Protein AF-A0A6P7GML7-F1 (afdb_monomer)

Secondary structure (DSSP, 8-state):
-HHHHHHHHHSBGGGS-STTHHHHHHHHHHHHHHHHHHTTT-HHHHHHHHHHHHHHHHHGGGHHHHHHHT-TT--HHHHHHHHHHH-----GGG--BHHHHHHTTGGGGHHHHHHHHHHHHHHHHHHHHHHHHHHHHHT---EEEE-TTSS-EEEE--HHHHHHHHHHHHHHHHHHT-TT-GGGHHHHHHHHHHHHHHHHHHHHHHHH-

Sequence (209 aa):
WLRAHEIWMDNPINQIDAETIEHTVSDMYKMMVRSIKTFADIPTMQSVAIEIKNQIDEFKPLIPLLLALKNPGMKERHWEQFEQETGILLDFSTGLTFQDCLTMGVGEHADIMGHIADKATKEYAIEQTLNKMIGEWEDVKLELTPYKTTGTYIMKVSDEIQQLLDDQIVLTQQISFSPFKGPFEELIDDWEEKLKITAYVIEEWMDVQ

pLDDT: mean 93.87, std 3.63, range [79.38, 98.0]

InterPro domains:
  IPR013602 Dynein heavy chain, linker [PF08393] (1-209)
  IPR026983 Dynein heavy chain [PTHR45703] (4-209)
  IPR042222 Dynein heavy chain, domain 2, N-terminal [G3DSA:1.20.140.100] (140-209)

Solvent-accessible surface area (backbone atoms only — not comparable to full-atom values): 11825 Å² total; per-residue (Å²): 104,71,71,58,52,48,48,61,31,68,35,34,45,93,76,54,69,65,87,55,45,65,59,50,52,53,50,52,44,55,48,26,60,49,45,35,61,72,26,64,91,38,64,77,60,20,51,52,29,50,51,55,40,49,55,48,61,67,46,54,79,48,46,64,48,55,45,31,79,60,37,84,36,61,47,70,74,51,54,54,49,48,21,73,77,68,72,50,83,85,64,67,89,81,51,44,23,45,50,53,42,48,73,70,44,49,66,83,41,36,69,60,48,43,54,50,31,54,49,20,48,54,32,34,52,50,53,51,53,50,52,50,56,56,57,64,53,74,76,65,76,82,47,73,44,74,42,87,86,77,84,48,67,40,78,51,80,52,72,68,58,53,49,51,52,56,53,48,52,54,51,47,57,55,49,71,69,40,92,58,30,74,95,44,45,70,62,50,52,56,48,49,51,50,53,52,51,51,52,51,53,51,52,54,49,69,73,73,103

Radius of gyration: 26.58 Å; Cα contacts (8 Å, |Δi|>4): 170; chains: 1; bounding box: 58×29×82 Å

Mean predicted aligned error: 5.29 Å

Foldseek 3Di:
DVVLVCCQFPFQLQPDDLVCVLVVLVVLLVVLVVQLVVCVVPVVSNVVSVVVNVVSVVCVVCSLLSCLVVQPLDDPVLQVVVCVVPVQHDDSVVRDGNNNCVVSVVVVVSVVSNVSSVLSNLLVVLVVLLVVLVVVCVPDDWDWDDDDPPRDTATDDDPVNVVSLVVVLVVLVVLCPDPSCVVPNVVSVVVNVVSVVVVVVVVVSNVPD

Nearest PDB structures (foldseek):
  8glv-assembly1_Mm  TM=7.795E-01  e=6.988E-09  Chlamydomonas reinhardtii
  8glv-assembly1_JG  TM=6.742E-01  e=1.369E-07  Chlamydomonas reinhardtii
  7kek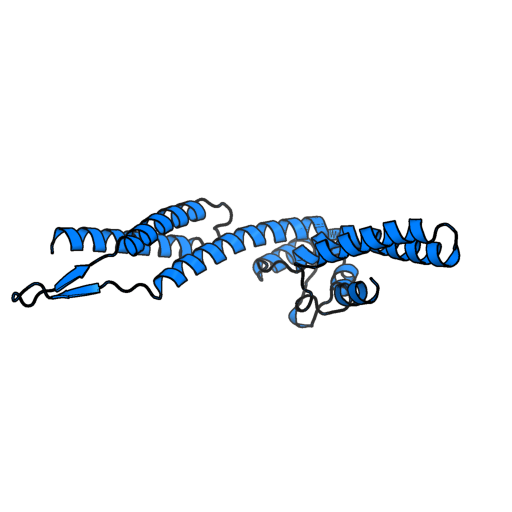-assembly1_C  TM=7.733E-01  e=1.251E-05  Tetrahymena thermophila
  8j07-assembly1_g1  TM=7.057E-01  e=1.344E-06  Homo sapiens
  7k5b-assembly1_C  TM=7.789E-01  e=2.633E-05  Tetrahymena thermophila

Organism: NCBI:txid50390

Structure (mmCIF, N/CA/C/O backbone):
data_AF-A0A6P7GML7-F1
#
_entry.id   AF-A0A6P7GML7-F1
#
loop_
_atom_site.group_PDB
_atom_site.id
_atom_site.type_symbol
_atom_site.label_atom_id
_atom_site.label_alt_id
_atom_site.label_comp_id
_atom_site.label_asym_id
_atom_site.label_entity_id
_atom_site.label_seq_id
_atom_site.pdbx_PDB_ins_code
_atom_site.Cartn_x
_atom_site.Cartn_y
_atom_site.Cartn_z
_atom_site.occupancy
_atom_site.B_iso_or_equiv
_atom_site.auth_seq_id
_atom_site.auth_comp_id
_atom_site.auth_asym_id
_atom_site.auth_atom_id
_atom_site.pdbx_PDB_model_num
ATOM 1 N N . TRP A 1 1 ? 20.548 -8.674 -16.659 1.00 91.88 1 TRP A N 1
ATOM 2 C CA . TRP A 1 1 ? 19.612 -7.915 -17.498 1.00 91.88 1 TRP A CA 1
ATOM 3 C C . TRP A 1 1 ? 18.609 -8.835 -18.163 1.00 91.88 1 TRP A C 1
ATOM 5 O O . TRP A 1 1 ? 17.554 -8.984 -17.581 1.00 91.88 1 TRP A O 1
ATOM 15 N N . LEU A 1 2 ? 18.954 -9.530 -19.256 1.00 90.62 2 LEU A N 1
ATOM 16 C CA . LEU A 1 2 ? 18.001 -10.309 -20.071 1.00 90.62 2 LEU A CA 1
ATOM 17 C C . LEU A 1 2 ? 17.035 -11.187 -19.258 1.00 90.62 2 LEU A C 1
ATOM 19 O O . LEU A 1 2 ? 15.833 -11.031 -19.381 1.00 90.62 2 LEU A O 1
ATOM 23 N N . ARG A 1 3 ? 17.553 -12.010 -18.337 1.00 92.25 3 ARG A N 1
ATOM 24 C CA . ARG A 1 3 ? 16.717 -12.846 -17.458 1.00 92.25 3 ARG A CA 1
ATOM 25 C C . ARG A 1 3 ? 15.783 -12.047 -16.539 1.00 92.25 3 ARG A C 1
ATOM 27 O O . ARG A 1 3 ? 14.676 -12.480 -16.271 1.00 92.25 3 ARG A O 1
ATOM 34 N N . ALA A 1 4 ? 16.249 -10.921 -16.000 1.00 91.56 4 ALA A N 1
ATOM 35 C CA . ALA A 1 4 ? 15.426 -10.077 -15.133 1.00 91.56 4 ALA A CA 1
ATOM 36 C C . ALA A 1 4 ? 14.344 -9.353 -15.945 1.00 91.56 4 ALA A C 1
ATOM 38 O O . ALA A 1 4 ? 13.205 -9.295 -15.513 1.00 91.56 4 ALA A O 1
ATOM 39 N N . HIS A 1 5 ? 14.697 -8.877 -17.140 1.00 93.44 5 HIS A N 1
ATOM 40 C CA . HIS A 1 5 ? 13.760 -8.266 -18.074 1.00 93.44 5 HIS A CA 1
ATOM 41 C C . HIS A 1 5 ? 12.663 -9.250 -18.503 1.00 93.44 5 HIS A C 1
ATOM 43 O O . HIS A 1 5 ? 11.494 -8.917 -18.396 1.00 93.44 5 HIS A O 1
ATOM 49 N N . GLU A 1 6 ? 13.024 -10.473 -18.902 1.00 92.62 6 GLU A N 1
ATOM 50 C CA . GLU A 1 6 ? 12.070 -11.556 -19.203 1.00 92.62 6 GLU A CA 1
ATOM 51 C C . GLU A 1 6 ? 11.119 -11.804 -18.021 1.00 92.62 6 GLU A C 1
ATOM 53 O O . GLU A 1 6 ? 9.907 -11.788 -18.181 1.00 92.62 6 GLU A O 1
ATOM 58 N N . ILE A 1 7 ? 11.648 -11.912 -16.797 1.00 92.06 7 ILE A N 1
ATOM 59 C CA . ILE A 1 7 ? 10.821 -12.066 -15.591 1.00 92.06 7 ILE A CA 1
ATOM 60 C C . ILE A 1 7 ? 9.852 -10.889 -15.406 1.00 92.06 7 ILE A C 1
ATOM 62 O O . ILE A 1 7 ? 8.700 -11.108 -15.051 1.00 92.06 7 ILE A O 1
ATOM 66 N N . TRP A 1 8 ? 10.294 -9.647 -15.597 1.00 93.88 8 TRP A N 1
ATOM 67 C CA . TRP A 1 8 ? 9.440 -8.477 -15.372 1.00 93.88 8 TRP A CA 1
ATOM 68 C C . TRP A 1 8 ? 8.403 -8.252 -16.474 1.00 93.88 8 TRP A C 1
ATOM 70 O O . TRP A 1 8 ? 7.367 -7.655 -16.199 1.00 93.88 8 TRP A O 1
ATOM 80 N N . MET A 1 9 ? 8.669 -8.709 -17.696 1.00 93.19 9 MET A N 1
ATOM 81 C CA . MET A 1 9 ? 7.763 -8.538 -18.833 1.00 93.19 9 MET A CA 1
ATOM 82 C C . MET A 1 9 ? 6.782 -9.704 -18.967 1.00 93.19 9 MET A C 1
ATOM 84 O O . MET A 1 9 ? 5.594 -9.461 -19.176 1.00 93.19 9 MET A O 1
ATOM 88 N N . ASP A 1 10 ? 7.268 -10.937 -18.798 1.00 93.00 10 ASP A N 1
ATOM 89 C CA . ASP A 1 10 ? 6.581 -12.153 -19.248 1.00 93.00 10 ASP A CA 1
ATOM 90 C C . ASP A 1 10 ? 6.037 -13.019 -18.104 1.00 93.00 10 ASP A C 1
ATOM 92 O O . ASP A 1 10 ? 5.199 -13.893 -18.338 1.00 93.00 10 ASP A O 1
ATOM 96 N N . ASN A 1 11 ? 6.469 -12.806 -16.854 1.00 92.12 11 ASN A N 1
ATOM 97 C CA . ASN A 1 11 ? 5.821 -13.487 -15.735 1.00 92.12 11 ASN A CA 1
ATOM 98 C C . ASN A 1 11 ? 4.483 -12.814 -15.395 1.00 92.12 11 ASN A C 1
ATOM 100 O O . ASN A 1 11 ? 4.342 -11.594 -15.549 1.00 92.12 11 ASN A O 1
ATOM 104 N N . PRO A 1 12 ? 3.517 -13.581 -14.851 1.00 91.25 12 PRO A N 1
ATOM 105 C CA . PRO A 1 12 ? 2.299 -13.016 -14.293 1.00 91.25 12 PRO A CA 1
ATOM 106 C C . PRO A 1 12 ? 2.636 -11.892 -13.327 1.00 91.25 12 PRO A C 1
ATOM 108 O O . PRO A 1 12 ? 3.492 -12.074 -12.451 1.00 91.25 12 PRO A O 1
ATOM 111 N N . ILE A 1 13 ? 1.947 -10.753 -13.468 1.00 88.69 13 ILE A N 1
ATOM 112 C CA . ILE A 1 13 ? 2.249 -9.550 -12.695 1.00 88.69 13 ILE A CA 1
ATOM 113 C C . ILE A 1 13 ? 2.335 -9.937 -11.231 1.00 88.69 13 ILE A C 1
ATOM 115 O O . ILE A 1 13 ? 3.389 -9.754 -10.647 1.00 88.69 13 ILE A O 1
ATOM 119 N N . ASN A 1 14 ? 1.334 -10.611 -10.661 1.00 83.81 14 ASN A N 1
ATOM 120 C CA . ASN A 1 14 ? 1.296 -11.034 -9.254 1.00 83.81 14 ASN A CA 1
ATOM 121 C C . ASN A 1 14 ? 2.559 -11.759 -8.712 1.00 83.81 14 ASN A C 1
ATOM 123 O O . ASN A 1 14 ? 2.814 -11.643 -7.517 1.00 83.81 14 ASN A O 1
ATOM 127 N N . GLN A 1 15 ? 3.408 -12.372 -9.542 1.00 85.94 15 GLN A N 1
ATOM 128 C CA . GLN A 1 15 ? 4.664 -13.029 -9.136 1.00 85.94 15 GLN A CA 1
ATOM 129 C C . GLN A 1 15 ? 5.899 -12.114 -9.136 1.00 85.94 15 GLN A C 1
ATOM 131 O O . GLN A 1 15 ? 6.949 -12.496 -8.622 1.00 85.94 15 GLN A O 1
ATOM 136 N N . ILE A 1 16 ? 5.797 -10.918 -9.711 1.00 87.25 16 ILE A N 1
ATOM 137 C CA . ILE A 1 16 ? 6.892 -9.949 -9.765 1.00 87.25 16 ILE A CA 1
ATOM 138 C C . ILE A 1 16 ? 7.087 -9.286 -8.393 1.00 87.25 16 ILE A C 1
ATOM 140 O O . ILE A 1 16 ? 6.143 -8.742 -7.816 1.00 87.25 16 ILE A O 1
ATOM 144 N N . ASP A 1 17 ? 8.316 -9.289 -7.886 1.00 84.81 17 ASP A N 1
ATOM 145 C CA . ASP A 1 17 ? 8.697 -8.497 -6.716 1.00 84.81 17 ASP A CA 1
ATOM 146 C C . ASP A 1 17 ? 8.970 -7.050 -7.141 1.00 84.81 17 ASP A C 1
ATOM 148 O O . ASP A 1 17 ? 9.965 -6.774 -7.808 1.00 84.81 17 ASP A O 1
ATOM 152 N N . ALA A 1 18 ? 8.056 -6.149 -6.784 1.00 81.44 18 ALA A N 1
ATOM 153 C CA . ALA A 1 18 ? 8.084 -4.740 -7.157 1.00 81.44 18 ALA A CA 1
ATOM 154 C C . ALA A 1 18 ? 9.114 -3.923 -6.352 1.00 81.44 18 ALA A C 1
ATOM 156 O O . ALA A 1 18 ? 9.683 -2.968 -6.880 1.00 81.44 18 ALA A O 1
ATOM 157 N N . GLU A 1 19 ? 9.404 -4.309 -5.105 1.00 82.38 19 GLU A N 1
ATOM 158 C CA . GLU A 1 19 ? 10.251 -3.526 -4.190 1.00 82.38 19 GLU A CA 1
ATOM 159 C C . GLU A 1 19 ? 11.716 -3.500 -4.640 1.00 82.38 19 GLU A C 1
ATOM 161 O O . GLU A 1 19 ? 12.443 -2.529 -4.420 1.00 82.38 19 GLU A O 1
ATOM 166 N N . THR A 1 20 ? 12.162 -4.564 -5.309 1.00 88.38 20 THR A N 1
ATOM 167 C CA . THR A 1 20 ? 13.562 -4.732 -5.709 1.00 88.38 20 THR A CA 1
ATOM 168 C C . THR A 1 20 ? 13.859 -4.259 -7.131 1.00 88.38 20 THR A C 1
ATOM 170 O O . THR A 1 20 ? 15.038 -4.126 -7.480 1.00 88.38 20 THR A O 1
ATOM 173 N N . ILE A 1 21 ? 12.846 -3.965 -7.958 1.00 91.81 21 ILE A N 1
ATOM 174 C CA . ILE A 1 21 ? 13.030 -3.640 -9.386 1.00 91.81 21 ILE A CA 1
ATOM 175 C C . ILE A 1 21 ? 13.867 -2.383 -9.551 1.00 91.81 21 ILE A C 1
ATOM 177 O O . ILE A 1 21 ? 14.887 -2.411 -10.236 1.00 91.81 21 ILE A O 1
ATOM 181 N N . GLU A 1 22 ? 13.472 -1.288 -8.904 1.00 91.38 22 GLU A N 1
ATOM 182 C CA . GLU A 1 22 ? 14.114 0.013 -9.097 1.00 91.38 22 GLU A CA 1
ATOM 183 C C . GLU A 1 22 ? 15.595 -0.025 -8.695 1.00 91.38 22 GLU A C 1
ATOM 185 O O . GLU A 1 22 ? 16.475 0.405 -9.452 1.00 91.38 22 GLU A O 1
ATOM 190 N N . HIS A 1 23 ? 15.890 -0.643 -7.547 1.00 92.88 23 HIS A N 1
ATOM 191 C CA . HIS A 1 23 ? 17.256 -0.863 -7.085 1.00 92.88 23 HIS A CA 1
ATOM 192 C C . HIS A 1 23 ? 18.047 -1.734 -8.072 1.00 92.88 23 HIS A C 1
ATOM 194 O O . HIS A 1 23 ? 19.148 -1.371 -8.494 1.00 92.88 23 HIS A O 1
ATOM 200 N N . THR A 1 24 ? 17.470 -2.861 -8.494 1.00 93.94 24 THR A N 1
ATOM 201 C CA . THR A 1 24 ? 18.116 -3.810 -9.408 1.00 93.94 24 THR A CA 1
ATOM 202 C C . THR A 1 24 ? 18.421 -3.175 -10.766 1.00 93.94 24 THR A C 1
ATOM 204 O O . THR A 1 24 ? 19.528 -3.329 -11.288 1.00 93.94 24 THR A O 1
ATOM 207 N N . VAL A 1 25 ? 17.476 -2.420 -11.334 1.00 95.44 25 VAL A N 1
ATOM 208 C CA . VAL A 1 25 ? 17.661 -1.689 -12.596 1.00 95.44 25 VAL A CA 1
ATOM 209 C C . VAL A 1 25 ? 18.743 -0.618 -12.451 1.00 95.44 25 VAL A C 1
ATOM 211 O O . VAL A 1 25 ? 19.609 -0.500 -13.322 1.00 95.44 25 VAL A O 1
ATOM 214 N N . SER A 1 26 ? 18.743 0.134 -11.346 1.00 94.88 26 SER A N 1
ATOM 215 C CA . SER A 1 26 ? 19.761 1.151 -11.053 1.00 94.88 26 SER A CA 1
ATOM 216 C C . SER A 1 26 ? 21.168 0.550 -10.986 1.00 94.88 26 SER A C 1
ATOM 218 O O . SER A 1 26 ? 22.113 1.081 -11.582 1.00 94.88 26 SER A O 1
ATOM 220 N N . ASP A 1 27 ? 21.317 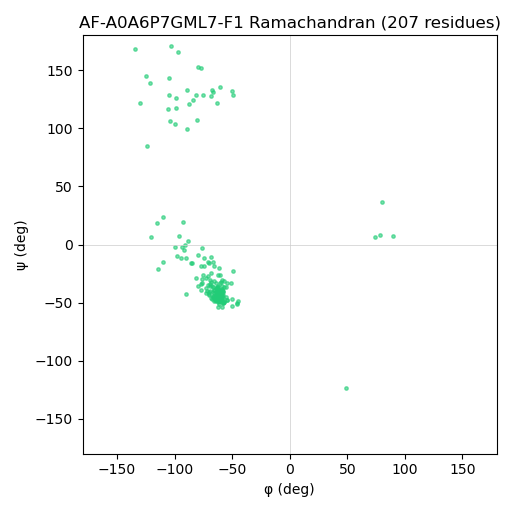-0.596 -10.326 1.00 96.06 27 ASP A N 1
ATOM 221 C CA . ASP A 1 27 ? 22.596 -1.291 -10.208 1.00 96.06 27 ASP A CA 1
ATOM 222 C C . ASP A 1 27 ? 23.061 -1.901 -11.530 1.00 96.06 27 ASP A C 1
ATOM 224 O O . ASP A 1 27 ? 24.224 -1.724 -11.912 1.00 96.06 27 ASP A O 1
ATOM 228 N N . MET A 1 28 ? 22.160 -2.539 -12.284 1.00 96.38 28 MET A N 1
ATOM 229 C CA . MET A 1 28 ? 22.470 -3.035 -13.628 1.00 96.38 28 MET A CA 1
ATOM 230 C C . MET A 1 28 ? 22.887 -1.893 -14.560 1.00 96.38 28 MET A C 1
ATOM 232 O O . MET A 1 28 ? 23.864 -2.036 -15.299 1.00 96.38 28 MET A O 1
ATOM 236 N N . TYR A 1 29 ? 22.225 -0.737 -14.479 1.00 96.56 29 TYR A N 1
ATOM 237 C CA . TYR A 1 29 ? 22.592 0.446 -15.253 1.00 96.56 29 TYR A CA 1
ATOM 238 C C . TYR A 1 29 ? 24.007 0.933 -14.919 1.00 96.56 29 TYR A C 1
ATOM 240 O O . TYR A 1 29 ? 24.841 1.102 -15.812 1.00 96.56 29 TYR A O 1
ATOM 248 N N . LYS A 1 30 ? 24.314 1.121 -13.627 1.00 97.06 30 LYS A N 1
ATOM 249 C CA . LYS A 1 30 ? 25.653 1.534 -13.169 1.00 97.06 30 LYS A CA 1
ATOM 250 C C . LYS A 1 30 ? 26.722 0.534 -13.605 1.00 97.06 30 LYS A C 1
ATOM 252 O O . LYS A 1 30 ? 27.810 0.946 -14.011 1.00 97.06 30 LYS A O 1
ATOM 257 N N . MET A 1 31 ? 26.420 -0.763 -13.533 1.00 96.44 31 MET A N 1
ATOM 258 C CA . MET A 1 31 ? 27.310 -1.826 -13.989 1.00 96.44 31 MET A CA 1
ATOM 259 C C . MET A 1 31 ? 27.595 -1.702 -15.488 1.00 96.44 31 MET A C 1
ATOM 261 O O . MET A 1 31 ? 28.764 -1.682 -15.863 1.00 96.44 31 MET A O 1
ATOM 265 N N . MET A 1 32 ? 26.574 -1.519 -16.332 1.00 96.56 32 MET A N 1
ATOM 266 C CA . MET A 1 32 ? 26.768 -1.343 -17.778 1.00 96.56 32 MET A CA 1
ATOM 267 C C . MET A 1 32 ? 27.566 -0.082 -18.113 1.00 96.56 32 MET A C 1
ATOM 269 O O . MET A 1 32 ? 28.492 -0.144 -18.918 1.00 96.56 32 MET A O 1
ATOM 273 N N . VAL A 1 33 ? 27.308 1.043 -17.438 1.00 96.50 33 VAL A N 1
ATOM 274 C CA . VAL A 1 33 ? 28.105 2.273 -17.611 1.00 96.50 33 VAL A CA 1
ATOM 275 C C . VAL A 1 33 ? 29.585 2.042 -17.283 1.00 96.50 33 VAL A C 1
ATOM 277 O O . VAL A 1 33 ? 30.459 2.568 -17.974 1.00 96.50 33 VAL A O 1
ATOM 280 N N . ARG A 1 34 ? 29.893 1.249 -16.248 1.00 96.94 34 ARG A N 1
ATOM 281 C CA . ARG A 1 34 ? 31.277 0.855 -15.930 1.00 96.94 34 ARG A CA 1
ATOM 282 C C . ARG A 1 34 ? 31.850 -0.072 -17.003 1.00 96.94 34 ARG A C 1
ATOM 284 O O . ARG A 1 34 ? 32.949 0.192 -17.480 1.00 96.94 34 ARG A O 1
ATOM 291 N N . SER A 1 35 ? 31.099 -1.086 -17.433 1.00 95.25 35 SER A N 1
ATOM 292 C CA . SER A 1 35 ? 31.513 -2.030 -18.479 1.00 95.25 35 SER A CA 1
ATOM 293 C C . SER A 1 35 ? 31.847 -1.340 -19.804 1.00 95.25 35 SER A C 1
ATOM 295 O O . SER A 1 35 ? 32.861 -1.667 -20.409 1.00 95.25 35 SER A O 1
ATOM 297 N N . ILE A 1 36 ? 31.073 -0.331 -20.219 1.00 96.44 36 ILE A N 1
ATOM 298 C CA . ILE A 1 36 ? 31.349 0.460 -21.433 1.00 96.44 36 ILE A CA 1
ATOM 299 C C . ILE A 1 36 ? 32.728 1.135 -21.365 1.00 96.44 36 ILE A C 1
ATOM 301 O O . ILE A 1 36 ? 33.432 1.195 -22.373 1.00 96.44 36 ILE A O 1
ATOM 305 N N . LYS A 1 37 ? 33.127 1.626 -20.182 1.00 95.94 37 LYS A N 1
ATOM 306 C CA . LYS A 1 37 ? 34.456 2.218 -19.961 1.00 95.94 37 LYS A CA 1
ATOM 307 C C . LYS A 1 37 ? 35.552 1.153 -19.932 1.00 95.94 37 LYS A C 1
ATOM 309 O O . LYS A 1 37 ? 36.611 1.366 -20.504 1.00 95.94 37 LYS A O 1
ATOM 314 N N . THR A 1 38 ? 35.303 0.016 -19.281 1.00 96.31 38 THR A N 1
ATOM 315 C CA . THR A 1 38 ? 36.265 -1.095 -19.184 1.00 96.31 38 THR A CA 1
ATOM 316 C C . THR A 1 38 ? 36.575 -1.716 -20.544 1.00 96.31 38 THR A C 1
ATOM 318 O O . THR A 1 38 ? 37.717 -2.075 -20.801 1.00 96.31 38 THR A O 1
ATOM 321 N N . PHE A 1 39 ? 35.579 -1.823 -21.423 1.00 95.62 39 PHE A N 1
ATOM 322 C CA . PHE A 1 39 ? 35.733 -2.421 -22.748 1.00 95.62 39 PHE A CA 1
ATOM 323 C C . PHE A 1 39 ? 36.055 -1.400 -23.847 1.00 95.62 39 PHE A C 1
ATOM 325 O O . PHE A 1 39 ? 35.870 -1.712 -25.018 1.00 95.62 39 PHE A O 1
ATOM 332 N N . ALA A 1 40 ? 36.547 -0.203 -23.505 1.00 94.12 40 ALA A N 1
ATOM 333 C CA . ALA A 1 40 ? 36.838 0.852 -24.483 1.00 94.12 40 ALA A CA 1
ATOM 334 C C . ALA A 1 40 ? 37.772 0.401 -25.622 1.00 94.12 40 ALA A C 1
ATOM 336 O O . ALA A 1 40 ? 37.586 0.816 -26.763 1.00 94.12 40 ALA A O 1
ATOM 337 N N . ASP A 1 41 ? 38.709 -0.503 -25.327 1.00 95.75 41 ASP A N 1
ATOM 338 C CA . ASP A 1 41 ?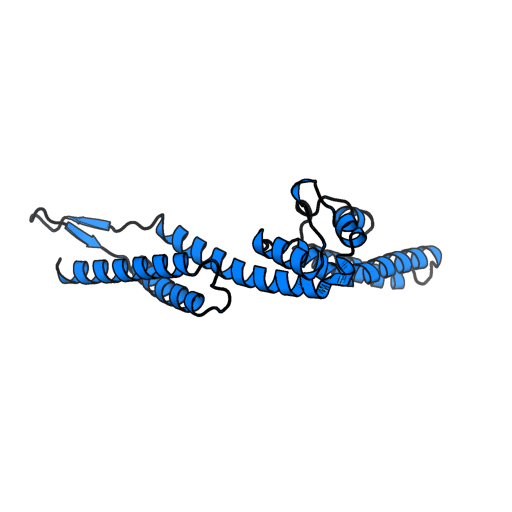 39.665 -1.040 -26.300 1.00 95.75 41 ASP A CA 1
ATOM 339 C C . ASP A 1 41 ? 39.174 -2.324 -27.006 1.00 95.75 41 ASP A C 1
ATOM 341 O O . ASP A 1 41 ? 39.877 -2.877 -27.851 1.00 95.75 41 ASP A O 1
ATOM 345 N N . ILE A 1 42 ? 37.971 -2.820 -26.677 1.00 96.50 42 ILE A N 1
ATOM 346 C CA . ILE A 1 42 ? 37.370 -4.035 -27.253 1.00 96.50 42 ILE A CA 1
ATOM 347 C C . ILE A 1 42 ? 35.989 -3.688 -27.843 1.00 96.50 42 ILE A C 1
ATOM 349 O O . ILE A 1 42 ? 34.962 -3.893 -27.184 1.00 96.50 42 ILE A O 1
ATOM 353 N N . PRO A 1 43 ? 35.929 -3.201 -29.101 1.00 93.56 43 PRO A N 1
ATOM 354 C CA . PRO A 1 43 ? 34.704 -2.653 -29.692 1.00 93.56 43 PRO A CA 1
ATOM 355 C C . PRO A 1 43 ? 33.499 -3.603 -29.675 1.00 93.56 43 PRO A C 1
ATOM 357 O O . PRO A 1 43 ? 32.373 -3.169 -29.454 1.00 93.56 43 PRO A O 1
ATOM 360 N N . THR A 1 44 ? 33.722 -4.907 -29.864 1.00 94.44 44 THR A N 1
ATOM 361 C CA . THR A 1 44 ? 32.658 -5.926 -29.861 1.00 94.44 44 THR A CA 1
ATOM 362 C C . THR A 1 44 ? 32.038 -6.149 -28.484 1.00 94.44 44 THR A C 1
ATOM 364 O O . THR A 1 44 ? 30.847 -6.417 -28.388 1.00 94.44 44 THR A O 1
ATOM 367 N N . MET A 1 45 ? 32.816 -6.044 -27.404 1.00 92.88 45 MET A N 1
ATOM 368 C CA . MET A 1 45 ? 32.281 -6.149 -26.042 1.00 92.88 45 MET A CA 1
ATOM 369 C C . MET A 1 45 ? 31.630 -4.837 -25.609 1.00 92.88 45 MET A C 1
ATOM 371 O O . MET A 1 45 ? 30.606 -4.843 -24.924 1.00 92.88 45 MET A O 1
ATOM 375 N N . GLN A 1 46 ? 32.201 -3.709 -26.039 1.00 95.88 46 GLN A N 1
ATOM 376 C CA . GLN A 1 46 ? 31.635 -2.395 -25.777 1.00 95.88 46 GLN A CA 1
ATOM 377 C C . GLN A 1 46 ? 30.258 -2.230 -26.424 1.00 95.88 46 GLN A C 1
ATOM 379 O O . GLN A 1 46 ? 29.347 -1.737 -25.762 1.00 95.88 46 GLN A O 1
ATOM 384 N N . SER A 1 47 ? 30.080 -2.671 -27.673 1.00 96.19 47 SER A N 1
ATOM 385 C CA . SER A 1 47 ? 28.791 -2.574 -28.367 1.00 96.19 47 SER A CA 1
ATOM 386 C C . SER A 1 47 ? 27.685 -3.343 -27.641 1.00 96.19 47 SER A C 1
ATOM 388 O O . SER A 1 47 ? 26.599 -2.804 -27.458 1.00 96.19 47 SER A O 1
ATOM 390 N N . VAL A 1 48 ? 27.975 -4.546 -27.134 1.00 95.38 48 VAL A N 1
ATOM 391 C CA . VAL A 1 48 ? 27.022 -5.332 -26.329 1.00 95.38 48 VAL A CA 1
ATOM 392 C C . VAL A 1 48 ? 2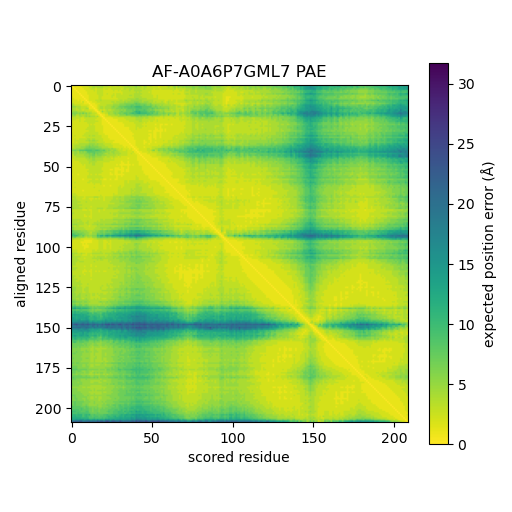6.662 -4.612 -25.024 1.00 95.38 48 VAL A C 1
ATOM 394 O O . VAL A 1 48 ? 25.498 -4.591 -24.632 1.00 95.38 48 VAL A O 1
ATOM 397 N N . ALA A 1 49 ? 27.633 -3.991 -24.347 1.00 95.25 49 ALA A N 1
ATOM 398 C CA . ALA A 1 49 ? 27.364 -3.234 -23.122 1.00 95.25 49 ALA A CA 1
ATOM 399 C C . ALA A 1 49 ? 26.521 -1.970 -23.382 1.00 95.25 49 ALA A C 1
ATOM 401 O O . ALA A 1 49 ? 25.670 -1.624 -22.561 1.00 95.25 49 ALA A O 1
ATOM 402 N N . ILE A 1 50 ? 26.738 -1.294 -24.518 1.00 96.69 50 ILE A N 1
ATOM 403 C CA . ILE A 1 50 ? 25.918 -0.158 -24.966 1.00 96.69 50 ILE A CA 1
ATOM 404 C C . ILE A 1 50 ? 24.489 -0.617 -25.259 1.00 96.69 50 ILE A C 1
ATOM 406 O O . ILE A 1 50 ? 23.550 0.009 -24.781 1.00 96.69 50 ILE A O 1
ATOM 410 N N . GLU A 1 51 ? 24.330 -1.724 -25.980 1.00 96.56 51 GLU A N 1
ATOM 411 C CA . GLU A 1 51 ? 23.023 -2.288 -26.321 1.00 96.56 51 GLU A CA 1
ATOM 412 C C . GLU A 1 51 ? 22.200 -2.607 -25.064 1.00 96.56 51 GLU A C 1
ATOM 414 O O . GLU A 1 51 ? 21.082 -2.124 -24.903 1.00 96.56 51 GLU A O 1
ATOM 419 N N . ILE A 1 52 ? 22.790 -3.320 -24.099 1.00 96.00 52 ILE A N 1
ATOM 420 C CA . ILE A 1 52 ? 22.118 -3.628 -22.827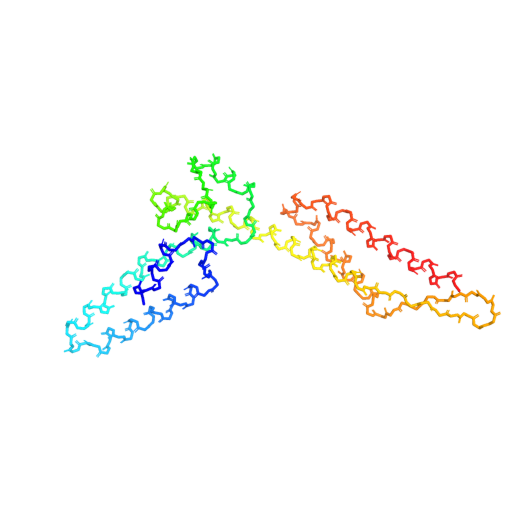 1.00 96.00 52 ILE A CA 1
ATOM 421 C C . ILE A 1 52 ? 21.790 -2.347 -22.046 1.00 96.00 52 ILE A C 1
ATOM 423 O O . ILE A 1 52 ? 20.722 -2.250 -21.444 1.00 96.00 52 ILE A O 1
ATOM 427 N N . LYS A 1 53 ? 22.685 -1.348 -22.036 1.00 97.06 53 LYS A N 1
ATOM 428 C CA . LYS A 1 53 ? 22.406 -0.053 -21.395 1.00 97.06 53 LYS A CA 1
ATOM 429 C C . LYS A 1 53 ? 21.199 0.637 -22.040 1.00 97.06 53 LYS A C 1
ATOM 431 O O . LYS A 1 53 ? 20.386 1.190 -21.307 1.00 97.06 53 LYS A O 1
ATOM 436 N N . ASN A 1 54 ? 21.094 0.619 -23.366 1.00 97.06 54 ASN A N 1
ATOM 437 C CA . ASN A 1 54 ? 19.982 1.245 -24.079 1.00 97.06 54 ASN A CA 1
ATOM 438 C C . ASN A 1 54 ? 18.655 0.556 -23.743 1.00 97.06 54 ASN A C 1
ATOM 440 O O . ASN A 1 54 ? 17.711 1.244 -23.377 1.00 97.06 54 ASN A O 1
ATOM 444 N N . GLN A 1 55 ? 18.621 -0.780 -23.718 1.00 96.44 55 GLN A N 1
ATOM 445 C CA . GLN A 1 55 ? 17.442 -1.532 -23.263 1.00 96.44 55 GLN A CA 1
ATOM 446 C C . GLN A 1 55 ? 17.045 -1.169 -21.824 1.00 96.44 55 GLN A C 1
ATOM 448 O O . GLN A 1 55 ? 15.867 -1.015 -21.514 1.00 96.44 55 GLN A O 1
ATOM 453 N N . ILE A 1 56 ? 18.025 -0.989 -20.930 1.00 96.31 56 ILE A N 1
ATOM 454 C CA . ILE A 1 56 ? 17.763 -0.516 -19.564 1.00 96.31 56 ILE A CA 1
ATOM 455 C C . ILE A 1 56 ? 17.143 0.889 -19.572 1.00 96.31 56 ILE A C 1
ATOM 457 O O . ILE A 1 56 ? 16.231 1.158 -18.792 1.00 96.31 56 ILE A O 1
ATOM 461 N N . ASP A 1 57 ? 17.641 1.795 -20.411 1.00 96.38 57 ASP A N 1
ATOM 462 C CA . ASP A 1 57 ? 17.116 3.160 -20.498 1.00 96.38 57 ASP A CA 1
ATOM 463 C C . ASP A 1 57 ? 15.706 3.222 -21.091 1.00 96.38 57 ASP A C 1
ATOM 465 O O . ASP A 1 57 ? 14.922 4.060 -20.657 1.00 96.38 57 ASP A O 1
ATOM 469 N N . GLU A 1 58 ? 15.363 2.319 -22.008 1.00 94.44 58 GLU A N 1
ATOM 470 C CA . GLU A 1 58 ? 14.003 2.167 -22.542 1.00 94.44 58 GLU A CA 1
ATOM 471 C C . GLU A 1 58 ? 13.035 1.575 -21.510 1.00 94.44 58 GLU A C 1
ATOM 473 O O . GLU A 1 58 ? 11.875 1.975 -21.450 1.00 94.44 58 GLU A O 1
ATOM 478 N N . PHE A 1 59 ? 13.508 0.667 -20.652 1.00 94.44 59 PHE A N 1
ATOM 479 C CA . PHE A 1 59 ? 12.685 0.049 -19.613 1.00 94.44 59 PHE A CA 1
ATOM 480 C C . PHE A 1 59 ? 12.432 0.968 -18.408 1.00 94.44 59 PHE A C 1
ATOM 482 O O . PHE A 1 59 ? 11.364 0.920 -17.804 1.00 94.44 59 PHE A O 1
ATOM 489 N N . LYS A 1 60 ? 13.393 1.822 -18.029 1.00 93.44 60 LYS A N 1
ATOM 490 C CA . LYS A 1 60 ? 13.286 2.692 -16.838 1.00 93.44 60 LYS A CA 1
ATOM 491 C C . LYS A 1 60 ? 11.985 3.511 -16.755 1.00 93.44 60 LYS A C 1
ATOM 493 O O . LYS A 1 60 ? 11.391 3.513 -15.678 1.00 93.44 60 LYS A O 1
ATOM 498 N N . PRO A 1 61 ? 11.517 4.187 -17.823 1.00 92.81 61 PRO A N 1
ATOM 499 C CA . PRO A 1 61 ? 10.252 4.924 -17.803 1.00 92.81 61 PRO A CA 1
ATOM 500 C C . PRO A 1 61 ? 9.017 4.055 -17.543 1.00 92.81 61 PRO A C 1
ATOM 502 O O . PRO A 1 61 ? 7.990 4.583 -17.133 1.00 92.81 61 PRO A O 1
ATOM 505 N N . LEU A 1 62 ? 9.105 2.740 -17.763 1.00 92.69 62 LEU A N 1
ATOM 506 C CA . LEU A 1 62 ? 8.011 1.792 -17.548 1.00 92.69 62 LEU A CA 1
ATOM 507 C C . LEU A 1 62 ? 7.921 1.312 -16.092 1.00 92.69 62 LEU A C 1
ATOM 509 O O . LEU A 1 62 ? 6.889 0.782 -15.685 1.00 92.69 62 LEU A O 1
ATOM 513 N N . ILE A 1 63 ? 8.976 1.510 -15.292 1.00 93.50 63 ILE A N 1
ATOM 514 C CA .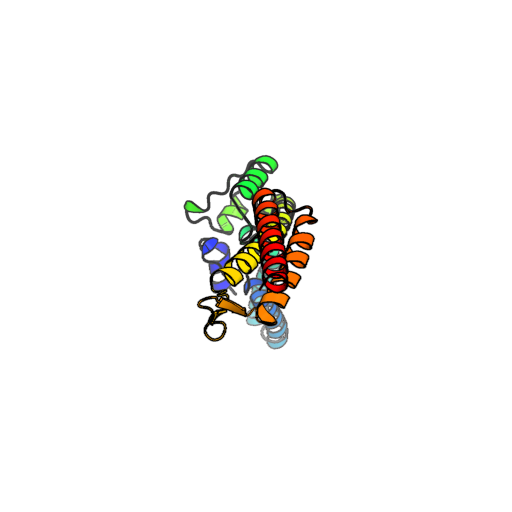 ILE A 1 63 ? 9.024 1.057 -13.894 1.00 93.50 63 ILE A CA 1
ATOM 515 C C . ILE A 1 63 ? 7.880 1.651 -13.062 1.00 93.50 63 ILE A C 1
ATOM 517 O O . ILE A 1 63 ? 7.193 0.865 -12.415 1.00 93.50 63 ILE A O 1
ATOM 521 N N . PRO A 1 64 ? 7.600 2.972 -13.079 1.00 93.44 64 PRO A N 1
ATOM 522 C CA . PRO A 1 64 ? 6.494 3.530 -12.300 1.00 93.44 64 PRO A CA 1
ATOM 523 C C . PRO A 1 64 ? 5.145 2.894 -12.643 1.00 93.44 64 PRO A C 1
ATOM 525 O O . PRO A 1 64 ? 4.346 2.639 -11.747 1.00 93.44 64 PRO A O 1
ATOM 528 N N . LEU A 1 65 ? 4.914 2.571 -13.919 1.00 94.69 65 LEU A N 1
ATOM 529 C CA . LEU A 1 65 ? 3.694 1.896 -14.350 1.00 94.69 65 LEU A CA 1
ATOM 530 C C . LEU A 1 65 ? 3.610 0.470 -13.800 1.00 94.69 65 LEU A C 1
ATOM 532 O O . LEU A 1 65 ? 2.566 0.063 -13.295 1.00 94.69 65 LEU A O 1
ATOM 536 N N . LEU A 1 66 ? 4.711 -0.279 -13.867 1.00 94.06 66 LEU A N 1
ATOM 537 C CA . LEU A 1 66 ? 4.787 -1.618 -13.290 1.00 94.06 66 LEU A CA 1
ATOM 538 C C . LEU A 1 66 ? 4.535 -1.588 -11.776 1.00 94.06 66 LEU A C 1
ATOM 540 O O . LEU A 1 66 ? 3.785 -2.419 -11.271 1.00 94.06 66 LEU A O 1
ATOM 544 N N . LEU A 1 67 ? 5.106 -0.612 -11.061 1.00 93.25 67 LEU A N 1
ATOM 545 C CA . LEU A 1 67 ? 4.870 -0.412 -9.627 1.00 93.25 67 LEU A CA 1
ATOM 546 C C . LEU A 1 67 ? 3.409 -0.046 -9.331 1.00 93.25 67 LEU A C 1
ATOM 548 O O . LEU A 1 67 ? 2.830 -0.576 -8.387 1.00 93.25 67 LEU A O 1
ATOM 552 N N . ALA A 1 68 ? 2.797 0.810 -10.153 1.00 94.31 68 ALA A N 1
ATOM 553 C CA . ALA A 1 68 ? 1.395 1.195 -10.021 1.00 94.31 68 ALA A CA 1
ATOM 554 C C . ALA A 1 68 ? 0.453 -0.005 -10.215 1.00 94.31 68 ALA A C 1
ATOM 556 O O . ALA A 1 68 ? -0.420 -0.244 -9.383 1.00 94.31 68 ALA A O 1
ATOM 557 N N . LEU A 1 69 ? 0.699 -0.826 -11.243 1.00 93.00 69 LEU A N 1
ATOM 558 C CA . LEU A 1 69 ? -0.023 -2.083 -11.484 1.00 93.00 69 LEU A CA 1
ATOM 559 C C . LEU A 1 69 ? 0.134 -3.088 -10.334 1.00 93.00 69 LEU A C 1
ATOM 561 O O . LEU A 1 69 ? -0.714 -3.955 -10.131 1.00 93.00 69 LEU A O 1
ATOM 565 N N . LYS A 1 70 ? 1.236 -2.979 -9.592 1.00 92.00 70 LYS A N 1
ATOM 566 C CA . LYS A 1 70 ? 1.585 -3.838 -8.463 1.00 92.00 70 LYS A CA 1
ATOM 567 C C . LYS A 1 70 ? 1.163 -3.336 -7.102 1.00 92.00 70 LYS A C 1
ATOM 569 O O 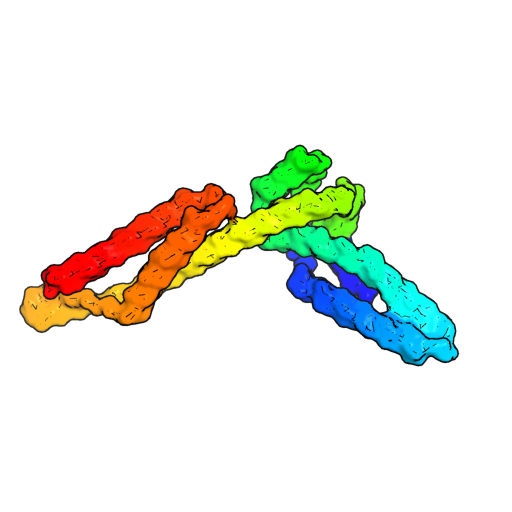. LYS A 1 70 ? 1.425 -4.009 -6.105 1.00 92.00 70 LYS A O 1
ATOM 574 N N . ASN A 1 71 ? 0.558 -2.164 -7.051 1.00 92.75 71 ASN A N 1
ATOM 575 C CA . ASN A 1 71 ? 0.295 -1.500 -5.799 1.00 92.75 71 ASN A CA 1
ATOM 576 C C . ASN A 1 71 ? -0.668 -2.339 -4.929 1.00 92.75 71 ASN A C 1
ATOM 578 O O . ASN A 1 71 ? -1.791 -2.612 -5.357 1.00 92.75 71 ASN A O 1
ATOM 582 N N . PRO A 1 72 ? -0.267 -2.739 -3.704 1.00 92.31 72 PRO A N 1
ATOM 583 C CA . PRO A 1 72 ? -1.085 -3.583 -2.828 1.00 92.31 72 PRO A CA 1
ATOM 584 C C . PRO A 1 72 ? -2.370 -2.893 -2.347 1.00 92.31 72 PRO A C 1
ATOM 586 O O . PRO A 1 72 ? -3.312 -3.561 -1.923 1.00 92.31 72 PRO A O 1
ATOM 589 N N . GLY A 1 73 ? -2.425 -1.561 -2.432 1.00 93.88 73 GLY A N 1
ATOM 590 C CA . GLY A 1 73 ? -3.624 -0.780 -2.162 1.00 93.88 73 GLY A CA 1
ATOM 591 C C . GLY A 1 73 ? -4.684 -0.860 -3.252 1.00 93.88 73 GLY A C 1
ATOM 592 O O . GLY A 1 73 ? -5.813 -0.415 -3.038 1.00 93.88 73 GLY A O 1
ATOM 593 N N . MET A 1 74 ? -4.357 -1.407 -4.425 1.00 94.38 74 MET A N 1
ATOM 594 C CA . MET A 1 74 ? -5.324 -1.567 -5.504 1.00 94.38 74 MET A CA 1
ATOM 595 C C . MET A 1 74 ? -6.399 -2.579 -5.103 1.00 94.38 74 MET A C 1
ATOM 597 O O . MET A 1 74 ? -6.125 -3.673 -4.617 1.00 94.38 74 MET A O 1
ATOM 601 N N . LYS A 1 75 ? -7.655 -2.191 -5.312 1.00 94.44 75 LYS A N 1
ATOM 602 C CA . LYS A 1 75 ? -8.859 -2.970 -5.009 1.00 94.44 75 LYS A CA 1
ATOM 603 C C . LYS A 1 75 ? -9.774 -2.863 -6.225 1.00 94.44 75 LYS A C 1
ATOM 605 O O . LYS A 1 75 ? -9.547 -2.009 -7.077 1.00 94.44 75 LYS A O 1
ATOM 610 N N . GLU A 1 76 ? -10.817 -3.680 -6.282 1.00 94.06 76 GLU A N 1
ATOM 611 C CA . GLU A 1 76 ? -11.778 -3.723 -7.396 1.00 94.06 76 GLU A CA 1
ATOM 612 C C . GLU A 1 76 ? -12.242 -2.328 -7.849 1.00 94.06 76 GLU A C 1
ATOM 614 O O . GLU A 1 76 ? -12.032 -1.972 -9.002 1.00 94.06 76 GLU A O 1
ATOM 619 N N . ARG A 1 77 ? -12.676 -1.468 -6.914 1.00 95.12 77 ARG A N 1
ATOM 620 C CA . ARG A 1 77 ? -13.061 -0.065 -7.185 1.00 95.12 77 ARG A CA 1
ATOM 621 C C . ARG A 1 77 ? -12.025 0.758 -7.969 1.00 95.12 77 ARG A C 1
ATOM 623 O O . ARG A 1 77 ? -12.388 1.663 -8.710 1.00 95.12 77 ARG A O 1
ATOM 630 N N . HIS A 1 78 ? -10.732 0.494 -7.770 1.00 96.88 78 HIS A N 1
ATOM 631 C CA . HIS A 1 78 ? -9.645 1.210 -8.439 1.00 96.88 78 HIS A CA 1
ATOM 632 C C . HIS A 1 78 ? -9.480 0.724 -9.880 1.00 96.88 78 HIS A C 1
ATOM 634 O O . HIS A 1 78 ? -9.256 1.526 -10.783 1.00 96.88 78 HIS A O 1
ATOM 640 N N . TRP A 1 79 ? -9.631 -0.582 -10.100 1.00 95.81 79 TRP A N 1
ATOM 641 C CA . TRP A 1 79 ? -9.604 -1.180 -11.432 1.00 95.81 79 TRP A CA 1
ATOM 642 C C . TRP A 1 79 ? -10.841 -0.803 -12.245 1.00 95.81 79 TRP A C 1
ATOM 644 O O . TRP A 1 79 ? -10.701 -0.433 -13.404 1.00 95.81 79 TRP A O 1
ATOM 654 N N . GLU A 1 80 ? -12.020 -0.787 -11.620 1.00 95.94 80 GLU A N 1
ATOM 655 C CA . GLU A 1 80 ? -13.253 -0.276 -12.228 1.00 95.94 80 GLU A CA 1
ATOM 656 C C . GLU A 1 80 ? -13.117 1.202 -12.612 1.00 95.94 80 GLU A C 1
ATOM 658 O O . GLU A 1 80 ? -13.533 1.599 -13.697 1.00 95.94 80 GLU A O 1
ATOM 663 N N . GLN A 1 81 ? -12.504 2.027 -11.753 1.00 96.50 81 GLN A N 1
ATOM 664 C CA . GLN A 1 81 ? -12.227 3.427 -12.081 1.00 96.50 81 GLN A CA 1
ATOM 665 C C . GLN A 1 81 ? -11.297 3.534 -13.302 1.00 96.50 81 GLN A C 1
ATOM 667 O O . GLN A 1 81 ? -11.566 4.313 -14.215 1.00 96.50 81 GLN A O 1
ATOM 672 N N . PHE A 1 82 ? -10.229 2.734 -13.349 1.00 97.31 82 PHE A N 1
ATOM 673 C CA . PHE A 1 82 ? -9.315 2.716 -14.492 1.00 97.31 82 PHE A CA 1
ATOM 674 C C . PHE A 1 82 ? -10.023 2.284 -15.783 1.00 97.31 82 PHE A C 1
ATOM 676 O O . PHE A 1 82 ? -9.851 2.922 -16.822 1.00 97.31 82 PHE A O 1
ATOM 683 N N . GLU A 1 83 ? -10.857 1.245 -15.721 1.00 96.75 83 GLU A N 1
ATOM 684 C CA . GLU A 1 83 ? -11.667 0.785 -16.850 1.00 96.75 83 GLU A CA 1
ATOM 685 C C . GLU A 1 83 ? -12.642 1.873 -17.319 1.00 96.75 83 GLU A C 1
ATOM 687 O O . GLU A 1 83 ? -12.758 2.114 -18.517 1.00 96.75 83 GLU A O 1
ATOM 692 N N . GLN A 1 84 ? -13.305 2.584 -16.406 1.00 97.31 84 GLN A N 1
ATOM 693 C CA . GLN A 1 84 ? -14.222 3.674 -16.758 1.00 97.31 84 GLN A CA 1
ATOM 694 C C . GLN A 1 84 ? -13.514 4.842 -17.457 1.00 97.31 84 GLN A C 1
ATOM 696 O O . GLN A 1 84 ? -14.083 5.447 -18.367 1.00 97.31 84 GLN A O 1
ATOM 701 N N . GLU A 1 85 ? -12.288 5.168 -17.044 1.00 96.94 85 GLU A N 1
ATOM 702 C CA . GLU A 1 85 ? -11.521 6.285 -17.604 1.00 96.94 85 GLU A CA 1
ATOM 703 C C . GLU A 1 85 ? -10.810 5.933 -18.922 1.00 96.94 85 GLU A C 1
ATOM 705 O O . GLU A 1 85 ? -10.611 6.811 -19.763 1.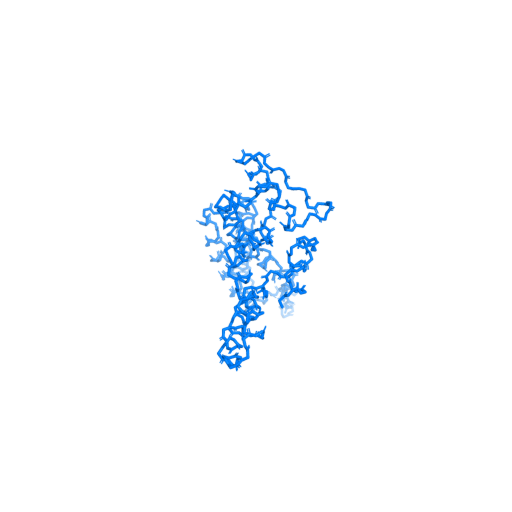00 96.94 85 GLU A O 1
ATOM 710 N N . THR A 1 86 ? -10.440 4.664 -19.127 1.00 96.12 86 THR A N 1
ATOM 711 C CA . THR A 1 86 ? -9.613 4.232 -20.274 1.00 96.12 86 THR A CA 1
ATOM 712 C C . THR A 1 86 ? -10.326 3.304 -21.256 1.00 96.12 86 THR A C 1
ATOM 714 O O . THR A 1 86 ? -9.911 3.184 -22.406 1.00 96.12 86 THR A O 1
ATOM 717 N N . GLY A 1 87 ? -11.400 2.640 -20.828 1.00 95.81 87 GLY A N 1
ATOM 718 C CA . GLY A 1 87 ? -12.058 1.558 -21.561 1.00 95.81 87 GLY A CA 1
ATOM 719 C C . GLY A 1 87 ? -11.290 0.230 -21.553 1.00 95.81 87 GLY A C 1
ATOM 720 O O . GLY A 1 87 ? -11.685 -0.692 -22.268 1.00 95.81 87 GLY A O 1
ATOM 721 N N . ILE A 1 88 ? -10.193 0.120 -20.792 1.00 95.12 88 ILE A N 1
ATOM 722 C CA . ILE A 1 88 ? -9.351 -1.080 -20.724 1.00 95.12 88 ILE A CA 1
ATOM 723 C C . ILE A 1 88 ? -9.713 -1.892 -19.478 1.00 95.12 88 ILE A C 1
ATOM 725 O O . ILE A 1 88 ? -9.494 -1.453 -18.350 1.00 95.12 88 ILE A O 1
ATOM 729 N N . LEU A 1 89 ? -10.198 -3.115 -19.690 1.00 93.12 89 LEU A N 1
ATOM 730 C CA . LEU A 1 89 ? -10.461 -4.078 -18.623 1.00 93.12 89 LEU A CA 1
ATOM 731 C C . LEU A 1 89 ? -9.201 -4.901 -18.324 1.00 93.12 89 LEU A C 1
ATOM 733 O O . LEU A 1 89 ? -8.704 -5.606 -19.201 1.00 93.12 89 LEU A O 1
ATOM 737 N N . LEU A 1 90 ? -8.712 -4.850 -17.083 1.00 90.31 90 LEU A N 1
ATOM 738 C CA . LEU A 1 90 ? -7.573 -5.647 -16.617 1.00 90.31 90 LEU A CA 1
ATOM 739 C C . LEU A 1 90 ? -8.055 -6.806 -15.741 1.00 90.31 90 LEU A C 1
ATOM 741 O O . LEU A 1 90 ? -8.424 -6.611 -14.585 1.00 90.31 90 LEU A O 1
ATOM 745 N N . ASP A 1 91 ? -8.017 -8.023 -16.283 1.00 85.56 91 ASP A N 1
ATOM 746 C CA . ASP A 1 91 ? -8.334 -9.242 -15.538 1.00 85.56 91 ASP A CA 1
ATOM 747 C C . ASP A 1 91 ? -7.050 -9.951 -15.088 1.00 85.56 91 ASP A C 1
ATOM 749 O O . ASP A 1 91 ? -6.367 -10.620 -15.861 1.00 85.56 91 ASP A O 1
ATOM 753 N N . PHE A 1 92 ? -6.718 -9.822 -13.805 1.00 82.12 92 PHE A N 1
ATOM 754 C CA . PHE A 1 92 ? -5.538 -10.465 -13.225 1.00 82.12 92 PHE A CA 1
ATOM 755 C C . PHE A 1 92 ? -5.749 -11.951 -12.889 1.00 82.12 92 PHE A C 1
ATOM 757 O O . PHE A 1 92 ? -4.778 -12.643 -12.570 1.00 82.12 92 PHE A O 1
ATOM 764 N N . SER A 1 93 ? -6.981 -12.472 -12.967 1.00 81.19 93 SER A N 1
ATOM 765 C CA . SER A 1 93 ? -7.283 -13.877 -12.655 1.00 81.19 93 SER A CA 1
ATOM 766 C C . SER A 1 93 ? -6.679 -14.851 -13.670 1.00 81.19 93 SER A C 1
ATOM 768 O O . SER A 1 93 ? -6.371 -15.996 -13.335 1.00 81.19 93 SER A O 1
ATOM 770 N N . THR A 1 94 ? -6.431 -14.382 -14.894 1.00 79.38 94 THR A N 1
ATOM 771 C CA . THR A 1 94 ? -5.895 -15.180 -16.002 1.00 79.38 94 THR A CA 1
ATOM 772 C C . THR A 1 94 ? -4.368 -15.213 -16.056 1.00 79.38 94 THR A C 1
ATOM 774 O O . THR A 1 94 ? -3.808 -15.813 -16.971 1.00 79.38 94 THR A O 1
ATOM 777 N N . GLY A 1 95 ? -3.677 -14.596 -15.090 1.00 86.25 95 GLY A N 1
ATOM 778 C CA . GLY A 1 95 ? -2.214 -14.516 -15.085 1.00 86.25 95 GLY A CA 1
ATOM 779 C C . GLY A 1 95 ? -1.654 -13.425 -15.999 1.00 86.25 95 GLY A C 1
ATOM 780 O O . GLY A 1 95 ? -0.605 -13.626 -16.600 1.00 86.25 95 GLY A O 1
ATOM 781 N N . LEU A 1 96 ? -2.352 -12.288 -16.086 1.00 91.75 96 LEU A N 1
ATOM 782 C CA . LEU A 1 96 ? -1.966 -11.116 -16.876 1.00 91.75 96 LEU A CA 1
ATOM 783 C C . LEU A 1 96 ? -0.505 -10.701 -16.628 1.00 91.75 96 LEU A C 1
ATOM 785 O O . LEU A 1 96 ? -0.087 -10.538 -15.475 1.00 91.75 96 LEU A O 1
ATOM 789 N N . THR A 1 97 ? 0.263 -10.533 -17.705 1.00 94.25 97 THR A N 1
ATOM 790 C CA . THR A 1 97 ? 1.676 -10.124 -17.668 1.00 94.25 97 THR A CA 1
ATOM 791 C C . THR A 1 97 ? 1.832 -8.618 -17.899 1.00 94.25 97 THR A C 1
ATOM 793 O O . THR A 1 97 ? 0.903 -7.939 -18.343 1.00 94.25 97 THR A O 1
ATOM 796 N N . PHE A 1 98 ? 3.011 -8.059 -17.608 1.00 94.44 98 PHE A N 1
ATOM 797 C CA . PHE A 1 98 ? 3.258 -6.641 -17.887 1.00 94.44 98 PHE A CA 1
ATOM 798 C C . PHE A 1 98 ? 3.296 -6.361 -19.395 1.00 94.44 98 PHE A C 1
ATOM 800 O O . PHE A 1 98 ? 2.784 -5.337 -19.848 1.00 94.44 98 PHE A O 1
ATOM 807 N N . GLN A 1 99 ? 3.825 -7.302 -20.182 1.00 94.50 99 GLN A N 1
ATOM 808 C CA . GLN A 1 99 ? 3.802 -7.237 -21.640 1.00 94.50 99 GLN A CA 1
ATOM 809 C C . GLN A 1 99 ? 2.368 -7.212 -22.195 1.00 94.50 99 GLN A C 1
ATOM 811 O O . GLN A 1 99 ? 2.093 -6.451 -23.131 1.00 94.50 99 GLN A O 1
ATOM 816 N N . ASP A 1 100 ? 1.445 -7.981 -21.609 1.00 94.62 100 ASP A N 1
ATOM 817 C CA . ASP A 1 100 ? 0.027 -7.942 -21.989 1.00 94.62 100 ASP A CA 1
ATOM 818 C C . ASP A 1 100 ? -0.566 -6.556 -21.724 1.00 94.62 100 ASP A C 1
ATOM 820 O O . ASP A 1 100 ? -1.147 -5.960 -22.630 1.00 94.62 100 ASP A O 1
ATOM 824 N N . CYS A 1 101 ? -0.336 -5.983 -20.536 1.00 94.06 101 CYS A N 1
ATOM 825 C CA . CYS A 1 101 ? -0.800 -4.634 -20.196 1.00 94.06 101 CYS A CA 1
ATOM 826 C C . CYS A 1 101 ? -0.307 -3.579 -21.198 1.00 94.06 101 CYS A C 1
ATOM 828 O O . CYS A 1 101 ? -1.082 -2.737 -21.654 1.00 94.06 101 CYS A O 1
ATOM 830 N N . LEU A 1 102 ? 0.973 -3.622 -21.578 1.00 94.38 102 LEU A N 1
ATOM 831 C CA . LEU A 1 102 ? 1.516 -2.699 -22.577 1.00 94.38 102 LEU A CA 1
ATOM 832 C C . LEU A 1 102 ? 0.855 -2.893 -23.947 1.00 94.38 102 LEU A C 1
ATOM 834 O O . LEU A 1 102 ? 0.516 -1.913 -24.605 1.00 94.38 102 LEU A O 1
ATOM 838 N N . THR A 1 103 ? 0.616 -4.143 -24.349 1.00 94.56 103 THR A N 1
ATOM 839 C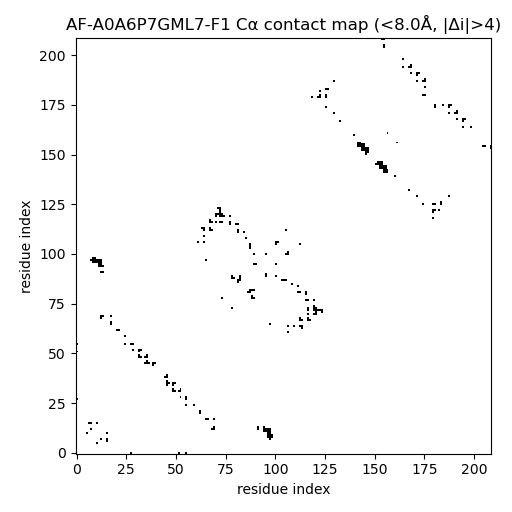 CA . THR A 1 103 ? -0.054 -4.482 -25.618 1.00 94.56 103 THR A CA 1
ATOM 840 C C . THR A 1 103 ? -1.515 -4.027 -25.637 1.00 94.56 103 THR A C 1
ATOM 842 O O . THR A 1 103 ? -2.034 -3.645 -26.683 1.00 94.56 103 THR A O 1
ATOM 845 N N . MET A 1 104 ? -2.170 -4.016 -24.476 1.00 94.06 104 MET A N 1
ATOM 846 C CA . MET A 1 104 ? -3.532 -3.513 -24.287 1.00 94.06 104 MET A CA 1
ATOM 847 C C . MET A 1 104 ? -3.621 -1.979 -24.269 1.00 94.06 104 MET A C 1
ATOM 849 O O . MET A 1 104 ? -4.722 -1.446 -24.179 1.00 94.06 104 MET A O 1
ATOM 853 N N . GLY A 1 105 ? -2.493 -1.264 -24.358 1.00 93.81 105 GLY A N 1
ATOM 854 C CA . GLY A 1 105 ? -2.456 0.201 -24.382 1.00 93.81 105 GLY A CA 1
ATOM 855 C C . GLY A 1 105 ? -2.349 0.857 -23.004 1.00 93.81 105 GLY A C 1
ATOM 856 O O . GLY A 1 105 ? -2.375 2.080 -22.910 1.00 93.81 105 GLY A O 1
ATOM 857 N N . VAL A 1 106 ? -2.151 0.092 -21.922 1.00 94.56 106 VAL A N 1
ATOM 858 C CA . VAL A 1 106 ? -2.027 0.649 -20.557 1.00 94.56 106 VAL A CA 1
ATOM 859 C C . VAL A 1 106 ? -0.868 1.650 -20.453 1.00 94.56 106 VAL A C 1
ATOM 861 O O . VAL A 1 106 ? -0.954 2.617 -19.700 1.00 94.56 106 VAL A O 1
ATOM 864 N N . GLY A 1 107 ? 0.193 1.465 -21.248 1.00 93.69 107 GLY A N 1
ATOM 865 C CA . GLY A 1 107 ? 1.327 2.392 -21.321 1.00 93.69 107 GLY A CA 1
ATOM 866 C C . GLY A 1 107 ? 0.949 3.813 -21.755 1.00 93.69 107 GLY A C 1
ATOM 867 O O . GLY A 1 107 ? 1.538 4.773 -21.269 1.00 93.69 107 GLY A O 1
ATOM 868 N N . GLU A 1 108 ? -0.064 3.960 -22.611 1.00 94.62 108 GLU A N 1
ATOM 869 C CA . GLU A 1 108 ? -0.566 5.266 -23.069 1.00 94.62 108 GLU A CA 1
ATOM 870 C C . GLU A 1 108 ? -1.384 5.981 -21.982 1.00 94.62 108 GLU A C 1
ATOM 872 O O . GLU A 1 108 ? -1.540 7.200 -22.010 1.00 94.62 108 GLU A O 1
ATOM 877 N N . HIS A 1 109 ? -1.851 5.225 -20.986 1.00 95.75 109 HIS A N 1
ATOM 878 C CA . HIS A 1 109 ? -2.639 5.695 -19.849 1.00 95.75 109 HIS A CA 1
ATOM 879 C C . HIS A 1 109 ? -1.855 5.646 -18.529 1.00 95.75 109 HIS A C 1
ATOM 881 O O . HIS A 1 109 ? -2.450 5.587 -17.449 1.00 95.75 109 HIS A O 1
ATOM 887 N N . ALA A 1 110 ? -0.519 5.683 -18.595 1.00 93.81 110 ALA A N 1
ATOM 888 C CA . ALA A 1 110 ? 0.341 5.568 -17.420 1.00 93.81 110 ALA A CA 1
ATOM 889 C C . ALA A 1 110 ? 0.080 6.659 -16.367 1.00 93.81 110 ALA A C 1
ATOM 891 O O . ALA A 1 110 ? 0.113 6.364 -15.174 1.00 93.81 110 ALA A O 1
ATOM 892 N N . ASP A 1 111 ? -0.247 7.883 -16.790 1.00 95.06 111 ASP A N 1
ATOM 893 C CA . ASP A 1 111 ? -0.580 8.986 -15.879 1.00 95.06 111 ASP A CA 1
ATOM 894 C C . ASP A 1 111 ? -1.875 8.713 -15.093 1.00 95.06 111 ASP A C 1
ATOM 896 O O . ASP A 1 111 ? -1.937 8.949 -13.886 1.00 95.06 111 ASP A O 1
ATOM 900 N N . ILE A 1 112 ? -2.898 8.162 -15.759 1.00 96.50 112 ILE A N 1
ATOM 901 C CA . ILE A 1 112 ? -4.177 7.790 -15.132 1.00 96.50 112 ILE A CA 1
ATOM 902 C C . ILE A 1 112 ? -3.945 6.661 -14.125 1.00 96.50 112 ILE A C 1
ATOM 904 O O . ILE A 1 112 ? -4.355 6.761 -12.968 1.00 96.50 112 ILE A O 1
ATOM 908 N N . MET A 1 113 ? -3.226 5.613 -14.543 1.00 96.81 113 MET A N 1
ATOM 909 C CA . MET A 1 113 ? -2.862 4.499 -13.666 1.00 96.81 113 MET A CA 1
ATOM 910 C C . MET A 1 113 ? -2.067 4.984 -12.447 1.00 96.81 113 MET A C 1
ATOM 912 O O . MET A 1 113 ? -2.358 4.580 -11.324 1.00 96.81 113 MET A O 1
ATOM 916 N N . GLY A 1 114 ? -1.106 5.890 -12.649 1.00 96.00 114 GLY A N 1
ATOM 917 C CA . GLY A 1 114 ? -0.324 6.501 -11.577 1.00 96.00 114 GLY A CA 1
ATOM 918 C C . GLY A 1 114 ? -1.197 7.259 -10.577 1.00 96.00 114 GLY A C 1
ATOM 919 O O . GLY A 1 114 ? -1.082 7.038 -9.375 1.00 96.00 114 GLY A O 1
ATOM 920 N N . HIS A 1 115 ? -2.133 8.083 -11.052 1.00 96.94 115 HIS A N 1
ATOM 921 C CA . HIS A 1 115 ? -3.059 8.812 -10.182 1.00 96.94 115 HIS A CA 1
ATOM 922 C C . HIS A 1 115 ? -3.972 7.893 -9.359 1.00 96.94 115 HIS A C 1
ATOM 924 O O . HIS A 1 115 ? -4.190 8.142 -8.167 1.00 96.94 115 HIS A O 1
ATOM 930 N N . ILE A 1 116 ? -4.499 6.833 -9.973 1.00 97.69 116 ILE A N 1
ATOM 931 C CA . ILE A 1 116 ? -5.342 5.849 -9.285 1.00 97.69 116 ILE A CA 1
ATOM 932 C C . ILE A 1 116 ? -4.516 5.072 -8.256 1.00 97.69 116 ILE A C 1
ATOM 934 O O . ILE A 1 116 ? -4.939 4.943 -7.106 1.00 97.69 116 ILE A O 1
ATOM 938 N N . ALA A 1 117 ? -3.316 4.624 -8.625 1.00 96.56 117 ALA A N 1
ATOM 939 C CA . ALA A 1 117 ? -2.405 3.945 -7.713 1.00 96.56 117 ALA A CA 1
ATOM 940 C C . ALA A 1 117 ? -1.999 4.849 -6.537 1.00 96.56 117 ALA A C 1
ATOM 942 O O . ALA A 1 117 ? -1.993 4.404 -5.395 1.00 96.56 117 ALA A O 1
ATOM 943 N N . ASP A 1 118 ? -1.739 6.135 -6.761 1.00 96.50 118 ASP A N 1
ATOM 944 C CA . ASP A 1 118 ? -1.426 7.081 -5.685 1.00 96.50 118 ASP A CA 1
ATOM 945 C C . ASP A 1 118 ? -2.572 7.227 -4.681 1.00 96.50 118 ASP A C 1
ATOM 947 O O . ASP A 1 118 ? -2.341 7.312 -3.470 1.00 96.50 118 ASP A O 1
ATOM 951 N N . LYS A 1 119 ? -3.817 7.261 -5.166 1.00 97.06 119 LYS A N 1
ATOM 952 C CA . LYS A 1 119 ? -5.006 7.246 -4.307 1.00 97.06 119 LYS A CA 1
ATOM 953 C C . LYS A 1 119 ? -5.074 5.935 -3.521 1.00 97.06 119 LYS A C 1
ATOM 955 O O . LYS A 1 119 ? -5.201 5.971 -2.298 1.00 97.06 119 LYS A O 1
ATOM 960 N N . ALA A 1 120 ? -4.892 4.808 -4.201 1.00 97.56 120 ALA A N 1
ATOM 961 C CA . ALA A 1 120 ? -4.899 3.478 -3.609 1.00 97.56 120 ALA A CA 1
ATOM 962 C C . ALA A 1 120 ? -3.827 3.308 -2.515 1.00 97.56 120 ALA A C 1
ATOM 964 O O . ALA A 1 120 ? -4.120 2.760 -1.456 1.00 97.56 120 ALA A O 1
ATOM 965 N N . THR A 1 121 ? -2.618 3.848 -2.706 1.00 96.75 121 THR A N 1
ATOM 966 C CA . THR A 1 121 ? -1.549 3.858 -1.688 1.00 96.75 121 THR A CA 1
ATOM 967 C C . THR A 1 121 ? -1.993 4.565 -0.411 1.00 96.75 121 THR A C 1
ATOM 969 O O . THR A 1 121 ? -1.734 4.091 0.695 1.00 96.75 121 THR A O 1
ATOM 972 N N . LYS A 1 122 ? -2.658 5.717 -0.547 1.00 96.88 122 LYS A N 1
ATOM 973 C CA . LYS A 1 122 ? -3.092 6.525 0.601 1.00 96.88 122 LYS A CA 1
ATOM 974 C C . LYS A 1 122 ? -4.258 5.874 1.335 1.00 96.88 122 LYS A C 1
ATOM 976 O O . LYS A 1 122 ? -4.287 5.901 2.560 1.00 96.88 122 LYS A O 1
ATOM 981 N N . GLU A 1 123 ? -5.175 5.254 0.599 1.00 97.31 123 GLU A N 1
ATOM 982 C CA . GLU A 1 123 ? -6.241 4.427 1.170 1.00 97.31 123 GLU A CA 1
ATOM 983 C C . GLU A 1 123 ? -5.668 3.213 1.914 1.00 97.31 123 GLU A C 1
ATOM 985 O O . GLU A 1 123 ? -6.047 2.939 3.050 1.00 97.31 123 GLU A O 1
ATOM 990 N N . TYR A 1 124 ? -4.693 2.527 1.321 1.00 96.62 124 TYR A N 1
ATOM 991 C CA . TYR A 1 124 ? -4.032 1.379 1.937 1.00 96.62 124 TYR A CA 1
ATOM 992 C C . TYR A 1 124 ? -3.293 1.737 3.225 1.00 96.62 124 TYR A C 1
ATOM 994 O O . TYR A 1 124 ? -3.315 0.964 4.177 1.00 96.62 124 TYR A O 1
ATOM 1002 N N . ALA A 1 125 ? -2.671 2.916 3.294 1.00 96.69 125 ALA A N 1
ATOM 1003 C CA . ALA A 1 125 ? -2.043 3.382 4.526 1.00 96.69 125 ALA A CA 1
ATOM 1004 C C . ALA A 1 125 ? -3.059 3.489 5.679 1.00 96.69 125 ALA A C 1
ATOM 1006 O O . ALA A 1 125 ? -2.759 3.062 6.791 1.00 96.69 125 ALA A O 1
ATOM 1007 N N . ILE A 1 126 ? -4.272 3.985 5.405 1.00 97.12 126 ILE A N 1
ATOM 1008 C CA . ILE A 1 126 ? -5.362 4.041 6.391 1.00 97.12 126 ILE A CA 1
ATOM 1009 C C . ILE A 1 126 ? -5.785 2.627 6.800 1.00 97.12 126 ILE A C 1
ATOM 1011 O O . ILE A 1 126 ? -5.863 2.346 7.994 1.00 97.12 126 ILE A O 1
ATOM 1015 N N . GLU A 1 127 ? -5.999 1.733 5.828 1.00 96.06 127 GLU A N 1
ATOM 1016 C CA . GLU A 1 127 ? -6.355 0.324 6.069 1.00 96.06 127 GLU A CA 1
ATOM 1017 C C . GLU A 1 127 ? -5.329 -0.361 6.986 1.00 96.06 127 GLU A C 1
ATOM 1019 O O . GLU A 1 127 ? -5.693 -0.998 7.971 1.00 96.06 127 GLU A O 1
ATOM 1024 N N . GLN A 1 128 ? -4.035 -0.192 6.698 1.00 96.94 128 GLN A N 1
ATOM 1025 C CA . GLN A 1 128 ? -2.949 -0.777 7.485 1.00 96.94 128 GLN A CA 1
ATOM 1026 C C . GLN A 1 128 ? -2.876 -0.197 8.894 1.00 96.94 128 GLN A C 1
ATOM 1028 O O . GLN A 1 128 ? -2.736 -0.952 9.855 1.00 96.94 128 GLN A O 1
ATOM 1033 N N . THR A 1 129 ? -2.992 1.125 9.038 1.00 97.12 129 THR A N 1
ATOM 1034 C CA . THR A 1 129 ? -3.017 1.766 10.355 1.00 97.12 129 THR A CA 1
ATOM 1035 C C . THR A 1 129 ? -4.196 1.266 11.185 1.00 97.12 129 THR A C 1
ATOM 1037 O O . THR A 1 129 ? -3.996 0.890 12.337 1.00 97.12 129 THR A O 1
ATOM 1040 N N . LEU A 1 130 ? -5.396 1.196 10.606 1.00 96.75 130 LEU A N 1
ATOM 1041 C CA . LEU A 1 130 ? -6.595 0.741 11.306 1.00 96.75 130 LEU A CA 1
ATOM 1042 C C . LEU A 1 130 ? -6.498 -0.735 11.710 1.00 96.75 130 LEU A C 1
ATOM 1044 O O . LEU A 1 130 ? -6.711 -1.065 12.874 1.00 96.75 130 LEU A O 1
ATOM 1048 N N . ASN A 1 131 ? -6.096 -1.611 10.786 1.00 96.56 131 ASN A N 1
ATOM 1049 C CA . ASN A 1 131 ? -5.916 -3.036 11.072 1.00 96.56 131 ASN A CA 1
ATOM 1050 C C . ASN A 1 131 ? -4.851 -3.276 12.143 1.00 96.56 131 ASN A C 1
ATOM 1052 O O . ASN A 1 131 ? -5.031 -4.130 13.007 1.00 96.56 131 ASN A O 1
ATOM 1056 N N . LYS A 1 132 ? -3.754 -2.511 12.109 1.00 97.19 132 LYS A N 1
ATOM 1057 C CA . LYS A 1 132 ? -2.719 -2.578 13.139 1.00 97.19 132 LYS A CA 1
ATOM 1058 C C . LYS A 1 132 ? -3.280 -2.180 14.503 1.00 97.19 132 LYS A C 1
ATOM 1060 O O . LYS A 1 132 ? -3.063 -2.912 15.462 1.00 97.19 132 LYS A O 1
ATOM 1065 N N . MET A 1 133 ? -4.009 -1.063 14.577 1.00 96.94 133 MET A N 1
ATOM 1066 C CA . MET A 1 133 ? -4.622 -0.612 15.828 1.00 96.94 133 MET A CA 1
ATOM 1067 C C . MET A 1 133 ? -5.555 -1.679 16.397 1.00 96.94 133 MET A C 1
ATOM 1069 O O . MET A 1 133 ? -5.392 -2.067 17.547 1.00 96.94 133 MET A O 1
ATOM 1073 N N . ILE A 1 134 ? -6.463 -2.214 15.576 1.00 95.94 134 ILE A N 1
ATOM 1074 C CA . ILE A 1 134 ? -7.399 -3.272 15.977 1.00 95.94 134 ILE A CA 1
ATOM 1075 C C . ILE A 1 134 ? -6.651 -4.517 16.470 1.00 95.94 134 ILE A C 1
ATOM 1077 O O . ILE A 1 134 ? -6.969 -5.036 17.539 1.00 95.94 134 ILE A O 1
ATOM 1081 N N . GLY A 1 135 ? -5.633 -4.964 15.730 1.00 96.75 135 GLY A N 1
ATOM 1082 C CA . GLY A 1 135 ? -4.834 -6.138 16.083 1.00 96.75 135 GLY A CA 1
ATOM 1083 C C . GLY A 1 135 ? -4.074 -5.984 17.404 1.00 96.75 135 GLY A C 1
ATOM 1084 O O . GLY A 1 135 ? -3.972 -6.940 18.165 1.00 96.75 135 GLY A O 1
ATOM 1085 N N . GLU A 1 136 ? -3.589 -4.781 17.725 1.00 95.88 136 GLU A N 1
ATOM 1086 C CA . GLU A 1 136 ? -2.927 -4.507 19.010 1.00 95.88 136 GLU A CA 1
ATOM 1087 C C . GLU A 1 136 ? -3.868 -4.707 20.212 1.00 95.88 136 GLU A C 1
ATOM 1089 O O . GLU A 1 136 ? -3.389 -5.054 21.290 1.00 95.88 136 GLU A O 1
ATOM 1094 N N . TRP A 1 137 ? -5.189 -4.561 20.037 1.00 95.25 137 TRP A N 1
ATOM 1095 C CA . TRP A 1 137 ? -6.179 -4.769 21.101 1.00 95.25 137 TRP A CA 1
ATOM 1096 C C . TRP A 1 137 ? -6.644 -6.215 21.274 1.00 95.25 137 TRP A C 1
ATOM 1098 O O . TRP A 1 137 ? -7.208 -6.531 22.322 1.00 95.25 137 TRP A O 1
ATOM 1108 N N . GLU A 1 138 ? -6.408 -7.105 20.304 1.00 93.00 138 GLU A N 1
ATOM 1109 C CA . GLU A 1 138 ? -6.857 -8.506 20.386 1.00 93.00 138 GLU A CA 1
ATOM 1110 C C . GLU A 1 138 ? -6.254 -9.245 21.593 1.00 93.00 138 GLU A C 1
ATOM 1112 O O . GLU A 1 138 ? -6.916 -10.080 22.215 1.00 93.00 138 GLU A O 1
ATOM 1117 N N . ASP A 1 139 ? -5.020 -8.897 21.961 1.00 89.00 139 ASP A N 1
ATOM 1118 C CA . ASP A 1 139 ? -4.275 -9.529 23.051 1.00 89.00 139 ASP A CA 1
ATOM 1119 C C . ASP A 1 139 ? -4.291 -8.733 24.368 1.00 89.00 139 ASP A C 1
ATOM 1121 O O . ASP A 1 139 ? -3.746 -9.198 25.379 1.00 89.00 139 ASP A O 1
ATOM 1125 N N . VAL A 1 140 ? -4.927 -7.554 24.398 1.00 92.94 140 VAL A N 1
ATOM 1126 C CA . VAL A 1 140 ? -4.987 -6.710 25.601 1.00 92.94 140 VAL A CA 1
ATOM 1127 C C . VAL A 1 140 ? -5.845 -7.379 26.672 1.00 92.94 140 VAL A C 1
ATOM 1129 O O . VAL A 1 140 ? -6.996 -7.760 26.453 1.00 92.94 140 VAL A O 1
ATOM 1132 N N . LYS A 1 141 ? -5.283 -7.510 27.878 1.00 90.12 141 LYS A N 1
ATOM 1133 C CA . LYS A 1 141 ? -5.952 -8.108 29.039 1.00 90.12 141 LYS A CA 1
ATOM 1134 C C . LYS A 1 141 ? -5.825 -7.185 30.238 1.00 90.12 141 LYS A C 1
ATOM 1136 O O . LYS A 1 141 ? -4.719 -6.887 30.677 1.00 90.12 141 LYS A O 1
ATOM 1141 N N . LEU A 1 142 ? -6.966 -6.787 30.791 1.00 89.56 142 LEU A N 1
ATOM 1142 C CA . LEU A 1 142 ? -7.027 -6.019 32.031 1.00 89.56 142 LEU A CA 1
ATOM 1143 C C . LEU A 1 142 ? -6.893 -6.970 33.227 1.00 89.56 142 LEU A C 1
ATOM 1145 O O . LEU A 1 142 ? -7.601 -7.977 33.317 1.00 89.56 142 LEU A O 1
ATOM 1149 N N . GLU A 1 143 ? -5.970 -6.671 34.141 1.00 89.06 143 GLU A N 1
ATOM 1150 C CA . GLU A 1 143 ? -5.731 -7.501 35.323 1.00 89.06 143 GLU A CA 1
ATOM 1151 C C . GLU A 1 143 ? -6.725 -7.128 36.429 1.00 89.06 143 GLU A C 1
ATOM 1153 O O . GLU A 1 143 ? -6.791 -5.980 36.868 1.00 89.06 143 GLU A O 1
ATOM 1158 N N . LEU A 1 144 ? -7.477 -8.112 36.926 1.00 90.31 144 LEU A N 1
ATOM 1159 C CA . LEU A 1 144 ? -8.327 -7.959 38.106 1.00 90.31 144 LEU A CA 1
ATOM 1160 C C . LEU A 1 144 ? -7.679 -8.651 39.304 1.00 90.31 144 LEU A C 1
ATOM 1162 O O . LEU A 1 144 ? -7.343 -9.835 39.243 1.00 90.31 144 LEU A O 1
ATOM 1166 N N . THR A 1 145 ? -7.555 -7.939 40.424 1.00 90.69 145 THR A N 1
ATOM 1167 C CA . THR A 1 145 ? -6.993 -8.488 41.667 1.00 90.69 145 THR A CA 1
ATOM 1168 C C . THR A 1 145 ? -7.988 -8.401 42.824 1.00 90.69 145 THR A C 1
ATOM 1170 O O . THR A 1 145 ? -8.684 -7.395 42.946 1.00 90.69 145 THR A O 1
ATOM 1173 N N . PRO A 1 146 ? -8.099 -9.432 43.686 1.00 91.31 146 PRO A N 1
ATOM 1174 C CA . PRO A 1 146 ? -8.999 -9.386 44.835 1.00 91.31 146 PRO A CA 1
ATOM 1175 C C . PRO A 1 146 ? -8.653 -8.248 45.800 1.00 91.31 146 PRO A C 1
ATOM 1177 O O . PRO A 1 146 ? -7.493 -8.072 46.185 1.00 91.31 146 PRO A O 1
ATOM 1180 N N . TYR A 1 147 ? -9.668 -7.524 46.263 1.00 89.56 147 TYR A N 1
ATOM 1181 C CA . TYR A 1 147 ? -9.503 -6.484 47.268 1.00 89.56 147 TYR A CA 1
ATOM 1182 C C . TYR A 1 147 ? -9.631 -7.058 48.683 1.00 89.56 147 TYR A C 1
ATOM 1184 O O . TYR A 1 147 ? -10.722 -7.246 49.221 1.00 89.56 147 TYR A O 1
ATOM 1192 N N . LYS A 1 148 ? -8.488 -7.315 49.332 1.00 87.50 148 LYS A N 1
ATOM 1193 C CA . LYS A 1 148 ? -8.423 -7.777 50.733 1.00 87.50 148 LYS A CA 1
ATOM 1194 C C . LYS A 1 148 ? -9.381 -8.963 50.976 1.00 87.50 148 LYS A C 1
ATOM 1196 O O . LYS A 1 148 ? -9.279 -9.985 50.308 1.00 87.50 148 LYS A O 1
ATOM 1201 N N . THR A 1 149 ? -10.296 -8.838 51.940 1.00 84.94 149 THR A N 1
ATOM 1202 C CA . THR A 1 149 ? -11.299 -9.851 52.310 1.00 84.94 149 THR A CA 1
ATOM 1203 C C . THR A 1 149 ? -12.732 -9.389 52.035 1.00 84.94 149 THR A C 1
ATOM 1205 O O . THR A 1 149 ? -13.663 -9.926 52.629 1.00 84.94 149 THR A O 1
ATOM 1208 N N . THR A 1 150 ? -12.935 -8.371 51.191 1.00 86.69 150 THR A N 1
ATOM 1209 C CA . THR A 1 150 ? -14.282 -7.839 50.896 1.00 86.69 150 THR A CA 1
ATOM 1210 C C . THR A 1 150 ? -15.071 -8.732 49.940 1.00 86.69 150 THR A C 1
ATOM 1212 O O . THR A 1 150 ? -16.289 -8.608 49.862 1.00 86.69 150 THR A O 1
ATOM 1215 N N . GLY A 1 151 ? -14.388 -9.624 49.212 1.00 85.94 151 GLY A N 1
ATOM 1216 C CA . GLY A 1 151 ? -14.979 -10.410 48.126 1.00 85.94 151 GLY A CA 1
ATOM 1217 C C . GLY A 1 151 ? -15.152 -9.626 46.818 1.00 85.94 151 GLY A C 1
ATOM 1218 O O . GLY A 1 151 ? -15.772 -10.143 45.894 1.00 85.94 151 GLY A O 1
ATOM 1219 N N . THR A 1 152 ? -14.617 -8.403 46.731 1.00 88.19 152 THR A N 1
ATOM 1220 C CA . THR A 1 152 ? -14.619 -7.562 45.520 1.00 88.19 152 THR A CA 1
ATOM 1221 C C . THR A 1 152 ? -13.250 -7.577 44.831 1.00 88.19 152 THR A C 1
ATOM 1223 O O . THR A 1 152 ? -12.281 -8.109 45.379 1.00 88.19 152 THR A O 1
ATOM 1226 N N . TYR A 1 153 ? -13.162 -7.017 43.621 1.00 89.06 153 TYR A N 1
ATOM 1227 C CA . TYR A 1 153 ? -11.941 -6.961 42.811 1.00 89.06 153 TYR A CA 1
ATOM 1228 C C . TYR A 1 153 ? -11.624 -5.515 42.431 1.00 89.06 153 TYR A C 1
ATOM 1230 O O . TYR A 1 153 ? -12.543 -4.743 42.180 1.00 89.06 153 TYR A O 1
ATOM 1238 N N . ILE A 1 154 ? -10.337 -5.184 42.363 1.00 90.94 154 ILE A N 1
ATOM 1239 C CA . ILE A 1 154 ? -9.825 -3.941 41.778 1.00 90.94 154 ILE A CA 1
ATOM 1240 C C . ILE A 1 154 ? -9.198 -4.242 40.419 1.00 90.94 154 ILE A C 1
ATOM 1242 O O . ILE A 1 154 ? -8.564 -5.288 40.239 1.00 90.94 154 ILE A O 1
ATOM 1246 N N . MET A 1 155 ? -9.365 -3.321 39.481 1.00 91.81 155 MET A N 1
ATOM 1247 C CA . MET A 1 155 ? -8.726 -3.369 38.176 1.00 91.81 155 MET A CA 1
ATOM 1248 C C . MET A 1 155 ? -7.375 -2.671 38.246 1.00 91.81 155 MET A C 1
ATOM 1250 O O . MET A 1 155 ? -7.251 -1.570 38.782 1.00 91.81 155 MET A O 1
ATOM 1254 N N . LYS A 1 156 ? -6.358 -3.324 37.691 1.00 89.81 156 LYS A N 1
ATOM 1255 C CA . LYS A 1 156 ? -5.071 -2.713 37.398 1.00 89.81 156 LYS A CA 1
ATOM 1256 C C . LYS A 1 156 ? -4.983 -2.494 35.899 1.00 89.81 156 LYS A C 1
ATOM 1258 O O . LYS A 1 156 ? -4.978 -3.450 35.124 1.00 89.81 156 LYS A O 1
ATOM 1263 N N . VAL A 1 157 ? -4.897 -1.229 35.524 1.00 89.81 157 VAL A N 1
ATOM 1264 C CA . VAL A 1 157 ? -4.547 -0.808 34.171 1.00 89.81 157 VAL A CA 1
ATOM 1265 C C . VAL A 1 157 ? -3.070 -0.451 34.201 1.00 89.81 157 VAL A C 1
ATOM 1267 O O . VAL A 1 157 ? -2.636 0.281 35.089 1.00 89.81 157 VAL A O 1
ATOM 1270 N N . SER A 1 158 ? -2.282 -1.047 33.308 1.00 91.69 158 SER A N 1
ATOM 1271 C CA . SER A 1 158 ? -0.861 -0.724 33.219 1.00 91.69 158 SER A CA 1
ATOM 1272 C C . SER A 1 158 ? -0.665 0.575 32.438 1.00 91.69 158 SER A C 1
ATOM 1274 O O . SER A 1 158 ? -1.480 0.906 31.571 1.00 91.69 158 SER A O 1
ATOM 1276 N N . ASP A 1 159 ? 0.424 1.291 32.720 1.00 91.69 159 ASP A N 1
ATOM 1277 C CA . ASP A 1 159 ? 0.756 2.533 32.014 1.00 91.69 159 ASP A CA 1
ATOM 1278 C C . ASP A 1 159 ? 0.869 2.296 30.496 1.00 91.69 159 ASP A C 1
ATOM 1280 O O . ASP A 1 159 ? 0.514 3.164 29.704 1.00 91.69 159 ASP A O 1
ATOM 1284 N N . GLU A 1 160 ? 1.293 1.098 30.068 1.00 93.69 160 GLU A N 1
ATOM 1285 C CA . GLU A 1 160 ? 1.361 0.731 28.651 1.00 93.69 160 GLU A CA 1
ATOM 1286 C C . GLU A 1 160 ? -0.019 0.650 27.984 1.00 93.69 160 GLU A C 1
ATOM 1288 O O . GLU A 1 160 ? -0.157 1.077 26.840 1.00 93.69 160 GLU A O 1
ATOM 1293 N N . ILE A 1 161 ? -1.040 0.126 28.674 1.00 94.12 161 ILE A N 1
ATOM 1294 C CA . ILE A 1 161 ? -2.410 0.052 28.136 1.00 94.12 161 ILE A CA 1
ATOM 1295 C C . ILE A 1 161 ? -3.013 1.454 28.040 1.00 94.12 161 ILE A C 1
ATOM 1297 O O . ILE A 1 161 ? -3.667 1.770 27.047 1.00 94.12 161 ILE A O 1
ATOM 1301 N N . GLN A 1 162 ? -2.770 2.303 29.042 1.00 93.62 162 GLN A N 1
ATOM 1302 C CA . GLN A 1 162 ? -3.250 3.684 29.022 1.00 93.62 162 GLN A CA 1
ATOM 1303 C C . GLN A 1 162 ? -2.600 4.478 27.882 1.00 93.62 162 GLN A C 1
ATOM 1305 O O . GLN A 1 162 ? -3.298 5.125 27.106 1.00 93.62 162 GLN A O 1
ATOM 1310 N N . GLN A 1 163 ? -1.279 4.353 27.723 1.00 96.00 163 GLN A N 1
ATOM 1311 C CA . GLN A 1 163 ? -0.545 4.987 26.630 1.00 96.00 163 GLN A CA 1
ATOM 1312 C C . GLN A 1 163 ? -1.032 4.498 25.258 1.00 96.00 163 GLN A C 1
ATOM 1314 O O . GLN A 1 163 ? -1.240 5.314 24.365 1.00 96.00 163 GLN A O 1
ATOM 1319 N N . LEU A 1 164 ? -1.253 3.186 25.094 1.00 96.88 164 LEU A N 1
ATOM 1320 C CA . LEU A 1 164 ? -1.794 2.609 23.859 1.00 96.88 164 LEU A CA 1
ATOM 1321 C C . LEU A 1 164 ? -3.154 3.220 23.503 1.00 96.88 164 LEU A C 1
ATOM 1323 O O . LEU A 1 164 ? -3.384 3.589 22.353 1.00 96.88 164 LEU A O 1
ATOM 1327 N N . LEU A 1 165 ? -4.048 3.326 24.486 1.00 97.12 165 LEU A N 1
ATOM 1328 C CA . LEU A 1 165 ? -5.378 3.898 24.310 1.00 97.12 165 LEU A CA 1
ATOM 1329 C C . LEU A 1 165 ? -5.317 5.366 23.888 1.00 97.12 165 LEU A C 1
ATOM 1331 O O . LEU A 1 165 ? -5.936 5.735 22.889 1.00 97.12 165 LEU A O 1
ATOM 1335 N N . ASP A 1 166 ? -4.534 6.178 24.592 1.00 96.50 166 ASP A N 1
ATOM 1336 C CA . ASP A 1 166 ? -4.390 7.603 24.295 1.00 96.50 166 ASP A CA 1
ATOM 1337 C C . ASP A 1 166 ? -3.771 7.826 22.902 1.00 96.50 166 ASP A C 1
ATOM 1339 O O . ASP A 1 166 ? -4.281 8.623 22.105 1.00 96.50 166 ASP A O 1
ATOM 1343 N N . ASP A 1 167 ? -2.717 7.074 22.564 1.00 97.44 167 ASP A N 1
ATOM 1344 C CA . ASP A 1 167 ? -2.052 7.150 21.260 1.00 97.44 167 ASP A CA 1
ATOM 1345 C C . ASP A 1 167 ? -2.996 6.759 20.122 1.00 97.44 167 ASP A C 1
ATOM 1347 O O . ASP A 1 167 ? -3.059 7.445 19.096 1.00 97.44 167 ASP A O 1
ATOM 1351 N N . GLN A 1 168 ? -3.760 5.678 20.291 1.00 98.00 168 GLN A N 1
ATOM 1352 C CA . GLN A 1 168 ? -4.683 5.224 19.258 1.00 98.00 168 GLN A CA 1
ATOM 1353 C C . GLN A 1 168 ? -5.912 6.127 19.117 1.00 98.00 168 GLN A C 1
ATOM 1355 O O . GLN A 1 168 ? -6.414 6.264 18.001 1.00 98.00 168 GLN A O 1
ATOM 1360 N N . ILE A 1 169 ? -6.371 6.806 20.175 1.00 97.56 169 ILE A N 1
ATOM 1361 C CA . ILE A 1 169 ? -7.404 7.850 20.059 1.00 97.56 169 ILE A CA 1
ATOM 1362 C C . ILE A 1 169 ? -6.896 8.984 19.161 1.00 97.56 169 ILE A C 1
ATOM 1364 O O . ILE A 1 169 ? -7.574 9.381 18.209 1.00 97.56 169 ILE A O 1
ATOM 1368 N N . VAL A 1 170 ? -5.678 9.477 19.413 1.00 97.56 170 VAL A N 1
ATOM 1369 C CA . VAL A 1 170 ? -5.067 10.538 18.598 1.00 97.56 170 VAL A CA 1
ATOM 1370 C C . VAL A 1 170 ? -4.856 10.073 17.158 1.00 97.56 170 VAL A C 1
ATOM 1372 O O . VAL A 1 170 ? -5.157 10.814 16.221 1.00 97.56 170 VAL A O 1
ATOM 1375 N N . LEU A 1 171 ? -4.364 8.851 16.958 1.00 97.25 171 LEU A N 1
ATOM 1376 C CA . LEU A 1 171 ? -4.111 8.301 15.629 1.00 97.25 171 LEU A CA 1
ATOM 1377 C C . LEU A 1 171 ? -5.407 8.080 14.837 1.00 97.25 171 LEU A C 1
ATOM 1379 O O . LEU A 1 171 ? -5.463 8.423 13.655 1.00 97.25 171 LEU A O 1
ATOM 1383 N N . THR A 1 172 ? -6.464 7.591 15.489 1.00 97.44 172 THR A N 1
ATOM 1384 C CA . THR A 1 172 ? -7.799 7.439 14.887 1.00 97.44 172 THR A CA 1
ATOM 1385 C C . THR A 1 172 ? -8.348 8.795 14.444 1.00 97.44 172 THR A C 1
ATOM 1387 O O . THR A 1 172 ? -8.804 8.949 13.310 1.00 97.44 172 THR A O 1
ATOM 1390 N N . GLN A 1 173 ? -8.184 9.827 15.277 1.00 95.56 173 GLN A N 1
ATOM 1391 C CA . GLN A 1 173 ? -8.561 11.194 14.925 1.00 95.56 173 GLN A CA 1
ATOM 1392 C C . GLN A 1 173 ? -7.759 11.743 13.730 1.00 95.56 173 GLN A C 1
ATOM 1394 O O . GLN A 1 173 ? -8.289 12.487 12.908 1.00 95.56 173 GLN A O 1
ATOM 1399 N N . GLN A 1 174 ? -6.474 11.398 13.605 1.00 95.62 174 GLN A N 1
ATOM 1400 C CA . GLN A 1 174 ? -5.661 11.817 12.459 1.00 95.62 174 GLN A CA 1
ATOM 1401 C C . GLN A 1 174 ? -6.154 11.189 11.153 1.00 95.62 174 GLN A C 1
ATOM 1403 O O . GLN A 1 174 ? -6.292 11.894 10.149 1.00 95.62 174 GLN A O 1
ATOM 1408 N N . ILE A 1 175 ? -6.443 9.883 11.150 1.00 96.31 175 ILE A N 1
ATOM 1409 C CA . ILE A 1 175 ? -6.931 9.202 9.943 1.00 96.31 175 ILE A CA 1
ATOM 1410 C C . ILE A 1 175 ? -8.372 9.607 9.594 1.00 96.31 175 ILE A C 1
ATOM 1412 O O . ILE A 1 175 ? -8.702 9.652 8.409 1.00 96.31 175 ILE A O 1
ATOM 1416 N N . SER A 1 176 ? -9.196 10.008 10.572 1.00 95.44 176 SER A N 1
ATOM 1417 C CA . SER A 1 176 ? -10.560 10.508 10.331 1.00 95.44 176 SER A CA 1
ATOM 1418 C C . SER A 1 176 ? -10.610 11.882 9.645 1.00 95.44 176 SER A C 1
ATOM 1420 O O . SER A 1 176 ? -11.635 12.247 9.060 1.00 95.44 176 SER A O 1
ATOM 1422 N N . PHE A 1 177 ? -9.495 12.622 9.633 1.00 95.31 177 PHE A N 1
ATOM 1423 C CA . PHE A 1 177 ? -9.325 13.846 8.840 1.00 95.31 177 PHE A CA 1
ATOM 1424 C C . PHE A 1 177 ? -8.719 13.612 7.453 1.00 95.31 177 PHE A C 1
ATOM 1426 O O . PHE A 1 177 ? -8.606 14.554 6.663 1.00 95.31 177 PHE A O 1
ATOM 1433 N N . SER A 1 178 ? -8.322 12.380 7.126 1.00 95.56 178 SER A N 1
ATOM 1434 C CA . SER A 1 178 ? -7.756 12.081 5.815 1.00 95.56 178 SER A CA 1
ATOM 1435 C C . SER A 1 178 ? -8.811 12.234 4.712 1.00 95.56 178 SER A C 1
ATOM 1437 O O . SER A 1 178 ? -9.894 11.657 4.817 1.00 95.56 178 SER A O 1
ATOM 1439 N N . PRO A 1 179 ? -8.505 12.914 3.590 1.00 95.62 179 PRO A N 1
ATOM 1440 C CA . PRO A 1 179 ? -9.418 12.977 2.448 1.00 95.62 179 PRO A CA 1
ATOM 1441 C C . PRO A 1 179 ? -9.579 11.620 1.738 1.00 95.62 179 PRO A C 1
ATOM 1443 O O . PRO A 1 179 ? -10.464 11.470 0.903 1.00 95.62 179 PRO A O 1
ATOM 1446 N N . PHE A 1 180 ? -8.742 10.629 2.068 1.00 95.81 180 PHE A N 1
ATOM 1447 C CA . PHE A 1 180 ? -8.784 9.272 1.508 1.00 95.81 180 PHE A CA 1
ATOM 1448 C C . PHE A 1 180 ? -9.550 8.284 2.401 1.00 95.81 180 PHE A C 1
ATOM 1450 O O . PHE A 1 180 ? -9.549 7.088 2.135 1.00 95.81 180 PHE A O 1
ATOM 1457 N N . LYS A 1 181 ? -10.212 8.759 3.464 1.00 94.75 181 LYS A N 1
ATOM 1458 C CA . LYS A 1 181 ? -10.921 7.896 4.419 1.00 94.75 181 LYS A CA 1
ATOM 1459 C C . LYS A 1 181 ? -12.194 7.251 3.878 1.00 94.75 181 LYS A C 1
ATOM 1461 O O . LYS A 1 181 ? -12.694 6.344 4.519 1.00 94.75 181 LYS A O 1
ATOM 1466 N N . GLY A 1 182 ? -12.733 7.730 2.752 1.00 95.56 182 GLY A N 1
ATOM 1467 C CA . GLY A 1 182 ? -14.087 7.400 2.285 1.00 95.56 182 GLY A CA 1
ATOM 1468 C C . GLY A 1 182 ? -14.461 5.909 2.364 1.00 95.56 182 GLY A C 1
ATOM 1469 O O . GLY A 1 182 ? -15.495 5.597 2.942 1.00 95.56 182 GLY A O 1
ATOM 1470 N N . PRO A 1 183 ? -13.626 4.971 1.872 1.00 95.00 183 PRO A N 1
ATOM 1471 C CA . PRO A 1 183 ? -13.915 3.533 1.962 1.00 95.00 183 PRO A CA 1
ATOM 1472 C C . PRO A 1 183 ? -13.912 2.943 3.382 1.00 95.00 183 PRO A C 1
ATOM 1474 O O . PRO A 1 183 ? -14.362 1.817 3.567 1.00 95.00 183 PRO A O 1
ATOM 1477 N N . PHE A 1 184 ? -13.371 3.666 4.361 1.00 96.25 184 PHE A N 1
ATOM 1478 C CA . PHE A 1 184 ? -13.148 3.220 5.737 1.00 96.25 184 PHE A CA 1
ATOM 1479 C C . PHE A 1 184 ? -13.887 4.082 6.767 1.00 96.25 184 PHE A C 1
ATOM 1481 O O . PHE A 1 184 ? -13.659 3.897 7.955 1.00 96.25 184 PHE A O 1
ATOM 1488 N N . GLU A 1 185 ? -14.733 5.028 6.347 1.00 96.06 185 GLU A N 1
ATOM 1489 C CA . GLU A 1 185 ? -15.356 6.011 7.245 1.00 96.06 185 GLU A CA 1
ATOM 1490 C C . GLU A 1 185 ? -16.152 5.337 8.370 1.00 96.06 185 GLU A C 1
ATOM 1492 O O . GLU A 1 185 ? -15.874 5.592 9.535 1.00 96.06 185 GLU A O 1
ATOM 1497 N N . GLU A 1 186 ? -17.022 4.382 8.031 1.00 96.62 186 GLU A N 1
ATOM 1498 C CA . GLU A 1 186 ? -17.794 3.607 9.015 1.00 96.62 186 GLU A CA 1
ATOM 1499 C C . GLU A 1 186 ? -16.888 2.831 9.985 1.00 96.62 186 GLU A C 1
ATOM 1501 O O . GLU A 1 186 ? -17.110 2.840 11.190 1.00 96.62 186 GLU A O 1
ATOM 1506 N N . LEU A 1 187 ? -15.813 2.210 9.484 1.00 96.19 187 LEU A N 1
ATOM 1507 C CA . LEU A 1 187 ? -14.881 1.457 10.328 1.00 96.19 187 LEU A CA 1
ATOM 1508 C C . LEU A 1 187 ? -14.065 2.363 11.261 1.00 96.19 187 LEU A C 1
ATOM 1510 O O . LEU A 1 187 ? -13.752 1.960 12.380 1.00 96.19 187 LEU A O 1
ATOM 1514 N N . ILE A 1 188 ? -13.692 3.559 10.798 1.00 97.69 188 ILE A N 1
ATOM 1515 C CA . ILE A 1 188 ? -12.978 4.554 11.604 1.00 97.69 188 ILE A CA 1
ATOM 1516 C C . ILE A 1 188 ? -13.898 5.078 12.704 1.00 97.69 188 ILE A C 1
ATOM 1518 O O . ILE A 1 188 ? -13.473 5.115 13.855 1.00 97.69 188 ILE A O 1
ATOM 1522 N N . ASP A 1 189 ? -15.139 5.431 12.368 1.00 96.69 189 ASP A N 1
ATOM 1523 C CA . ASP A 1 189 ? -16.119 5.951 13.323 1.00 96.69 189 ASP A CA 1
ATOM 1524 C C . ASP A 1 189 ? -16.440 4.905 14.407 1.00 96.69 189 ASP A C 1
ATOM 1526 O O . ASP A 1 189 ? -16.366 5.203 15.602 1.00 96.69 189 ASP A O 1
ATOM 1530 N N . ASP A 1 190 ? -16.686 3.653 14.005 1.00 97.31 190 ASP A N 1
ATOM 1531 C CA . ASP A 1 190 ? -16.902 2.525 14.921 1.00 97.31 190 ASP A CA 1
ATOM 1532 C C . ASP A 1 190 ? -15.703 2.294 15.851 1.00 97.31 190 ASP A C 1
ATOM 1534 O O . ASP A 1 190 ? -15.855 1.961 17.032 1.00 97.31 190 ASP A O 1
ATOM 1538 N N . TRP A 1 191 ? -14.485 2.407 15.317 1.00 97.56 191 TRP A N 1
ATOM 1539 C CA . TRP A 1 191 ? -13.265 2.229 16.097 1.00 97.56 191 TRP A CA 1
ATOM 1540 C C . TRP A 1 191 ? -13.045 3.381 17.078 1.00 97.56 191 TRP A C 1
ATOM 1542 O O . TRP A 1 191 ? -12.728 3.151 18.246 1.00 97.56 191 TRP A O 1
ATOM 1552 N N . GLU A 1 192 ? -13.285 4.613 16.636 1.00 96.88 192 GLU A N 1
ATOM 1553 C CA . GLU A 1 192 ? -13.211 5.810 17.469 1.00 96.88 192 GLU A CA 1
ATOM 1554 C C . GLU A 1 192 ? -14.197 5.734 18.642 1.00 96.88 192 GLU A C 1
ATOM 1556 O O . GLU A 1 192 ? -13.833 6.036 19.782 1.00 96.88 192 GLU A O 1
ATOM 1561 N N . GLU A 1 193 ? -15.431 5.289 18.390 1.00 97.31 193 GLU A N 1
ATOM 1562 C CA . GLU A 1 193 ? -16.434 5.090 19.436 1.00 97.31 193 GLU A CA 1
ATOM 1563 C C . GLU A 1 193 ? -15.986 4.033 20.452 1.00 97.31 193 GLU A C 1
ATOM 1565 O O . GLU A 1 193 ? -16.048 4.279 21.660 1.00 97.31 193 GLU A O 1
ATOM 1570 N N . LYS A 1 194 ? -15.468 2.887 19.989 1.00 97.25 194 LYS A N 1
ATOM 1571 C CA . LYS A 1 194 ? -14.950 1.834 20.877 1.00 97.25 194 LYS A CA 1
ATOM 1572 C C . LYS A 1 194 ? -13.853 2.359 21.796 1.00 97.25 194 LYS A C 1
ATOM 1574 O O . LYS A 1 194 ? -13.954 2.165 23.004 1.00 97.25 194 LYS A O 1
ATOM 1579 N N . LEU A 1 195 ? -12.857 3.064 21.255 1.00 97.44 195 LEU A N 1
ATOM 1580 C CA . LEU A 1 195 ? -11.767 3.627 22.056 1.00 97.44 195 LEU A CA 1
ATOM 1581 C C . LEU A 1 195 ? -12.285 4.637 23.091 1.00 97.44 195 LEU A C 1
ATOM 1583 O O . LEU A 1 195 ? -11.897 4.577 24.257 1.00 97.44 195 LEU A O 1
ATOM 1587 N N . LYS A 1 196 ? -13.214 5.523 22.707 1.00 96.31 196 LYS A N 1
ATOM 1588 C CA . LYS A 1 196 ? -13.826 6.488 23.637 1.00 96.31 196 LYS A CA 1
ATOM 1589 C C . LYS A 1 196 ? -14.595 5.803 24.764 1.00 96.31 196 LYS A C 1
ATOM 1591 O O . LYS A 1 196 ? -14.453 6.197 25.919 1.00 96.31 196 LYS A O 1
ATOM 1596 N N . ILE A 1 197 ? -15.389 4.778 24.446 1.00 97.50 197 ILE A N 1
ATOM 1597 C CA . ILE A 1 197 ? -16.119 3.998 25.453 1.00 97.50 197 ILE A CA 1
ATOM 1598 C C . ILE A 1 197 ? -15.134 3.288 26.383 1.00 97.50 197 ILE A C 1
ATOM 1600 O O . ILE A 1 197 ? -15.323 3.315 27.596 1.00 97.50 197 ILE A O 1
ATOM 1604 N N . THR A 1 198 ? -14.076 2.678 25.844 1.00 95.50 198 THR A N 1
ATOM 1605 C CA . THR A 1 198 ? -13.043 2.022 26.652 1.00 95.50 198 THR A CA 1
ATOM 1606 C C . THR A 1 198 ? -12.369 3.002 27.609 1.00 95.50 198 THR A C 1
ATOM 1608 O O . THR A 1 198 ? -12.262 2.689 28.793 1.00 95.50 198 THR A O 1
ATOM 1611 N N . ALA A 1 199 ? -11.986 4.192 27.139 1.00 95.56 199 ALA A N 1
ATOM 1612 C CA . ALA A 1 199 ? -11.396 5.234 27.980 1.00 95.56 199 ALA A CA 1
ATOM 1613 C C . ALA A 1 199 ? -12.339 5.658 29.108 1.00 95.56 199 ALA A C 1
ATOM 1615 O O . ALA A 1 199 ? -11.948 5.639 30.272 1.00 95.56 199 ALA A O 1
ATOM 1616 N N . TYR A 1 200 ? -13.599 5.940 28.769 1.00 96.31 200 TYR A N 1
ATOM 1617 C CA . TYR A 1 200 ? -14.615 6.326 29.743 1.00 96.31 200 TYR A CA 1
ATOM 1618 C C . TYR A 1 200 ? -14.852 5.241 30.804 1.00 96.31 200 TYR A C 1
ATOM 1620 O O . TYR A 1 200 ? -14.885 5.526 31.996 1.00 96.31 200 TYR A O 1
ATOM 1628 N N . VAL A 1 201 ? -14.981 3.976 30.389 1.00 94.06 201 VAL A N 1
ATOM 1629 C CA . VAL A 1 201 ? -15.207 2.855 31.316 1.00 94.06 201 VAL A CA 1
ATOM 1630 C C . VAL A 1 201 ? -14.008 2.636 32.235 1.00 94.06 201 VAL A C 1
ATOM 1632 O O . VAL A 1 201 ? -14.207 2.336 33.410 1.00 94.06 201 VAL A O 1
ATOM 1635 N N . ILE A 1 202 ? -12.780 2.773 31.725 1.00 92.56 202 ILE A N 1
ATOM 1636 C CA . ILE A 1 202 ? -11.569 2.667 32.546 1.00 92.56 202 ILE A CA 1
ATOM 1637 C C . ILE A 1 202 ? -11.531 3.794 33.582 1.00 92.56 202 ILE A C 1
ATOM 1639 O O . ILE A 1 202 ? -11.332 3.508 34.759 1.00 92.56 202 ILE A O 1
ATOM 1643 N N . GLU A 1 203 ? -11.757 5.043 33.172 1.00 92.44 203 GLU A N 1
ATOM 1644 C CA . GLU A 1 203 ? -11.755 6.207 34.066 1.00 92.44 203 GLU A CA 1
ATOM 1645 C C . GLU A 1 203 ? -12.793 6.057 35.188 1.00 92.44 203 GLU A C 1
ATOM 1647 O O . GLU A 1 203 ? -12.439 6.064 36.367 1.00 92.44 203 GLU A O 1
ATOM 1652 N N . GLU A 1 204 ? -14.052 5.795 34.832 1.00 93.88 204 GLU A N 1
ATOM 1653 C CA . GLU A 1 204 ? -15.129 5.602 35.808 1.00 93.88 204 GLU A CA 1
ATOM 1654 C C . GLU A 1 204 ? -14.846 4.420 36.741 1.00 93.88 204 GLU A C 1
ATOM 1656 O O . GLU A 1 204 ? -15.085 4.509 37.944 1.00 93.88 204 GLU A O 1
ATOM 1661 N N . TRP A 1 205 ? -14.307 3.308 36.224 1.00 90.88 205 TRP A N 1
ATOM 1662 C CA . TRP A 1 205 ? -13.933 2.171 37.067 1.00 90.88 205 TRP A CA 1
ATOM 1663 C C . TRP A 1 205 ? -12.849 2.554 38.078 1.00 90.88 205 TRP A C 1
ATOM 1665 O O . TRP A 1 205 ? -12.926 2.154 39.241 1.00 90.88 205 TRP A O 1
ATOM 1675 N N . MET A 1 206 ? -11.838 3.312 37.648 1.00 89.06 206 MET A N 1
ATOM 1676 C CA . MET A 1 206 ? -10.752 3.760 38.518 1.00 89.06 206 MET A CA 1
ATOM 1677 C C . MET A 1 206 ? -11.248 4.692 39.629 1.00 89.06 206 MET A C 1
ATOM 1679 O O . MET A 1 206 ? -10.721 4.614 40.740 1.00 89.06 206 MET A O 1
ATOM 1683 N N . ASP A 1 207 ? -12.273 5.499 39.357 1.00 91.12 207 ASP A N 1
ATOM 1684 C CA . ASP A 1 207 ? -12.872 6.430 40.316 1.00 91.12 207 ASP A CA 1
ATOM 1685 C C . ASP A 1 207 ? -13.778 5.751 41.359 1.00 91.12 207 ASP A C 1
ATOM 1687 O O . ASP A 1 207 ? -13.859 6.215 42.501 1.00 91.12 207 ASP A O 1
ATOM 1691 N N . VAL A 1 208 ? -14.472 4.664 40.994 1.00 89.50 208 VAL A N 1
ATOM 1692 C CA . VAL A 1 208 ? -15.483 4.022 41.865 1.00 89.50 208 VAL A CA 1
ATOM 1693 C C . VAL A 1 208 ? -14.995 2.802 42.658 1.00 89.50 208 VAL A C 1
ATOM 1695 O O . VAL A 1 208 ? -15.750 2.304 43.501 1.00 89.50 208 VAL A O 1
ATOM 1698 N N . GLN A 1 209 ? -13.793 2.284 42.383 1.00 83.44 209 GLN A N 1
ATOM 1699 C CA . GLN A 1 209 ? -13.257 1.060 43.010 1.00 83.44 209 GLN A CA 1
ATOM 1700 C C . GLN A 1 209 ? -12.614 1.244 44.395 1.00 83.44 209 GLN A C 1
ATOM 1702 O O . GLN A 1 209 ? -12.155 2.355 44.739 1.00 83.44 209 GLN A O 1
#